Protein AF-A0A5C2FRA1-F1 (afdb_monomer)

Sequence (183 aa):
MPDIPSVLQIGEKDSKGRLTLSRGDLFTLGSKVETAQDAVNFYVAVCSWGAGAKARDIYRRIPTLKEPDVGEKLLGGIMLAKDSNVEAEDAYRSFRTSDQYRLKGLGPAFFTKLLYFAAGPTDSKKMRHLILDKKVAASISWPDKTWWTPSEYREYLELINNVVEHLPEAERSDCLEMQLFNP

pLDDT: mean 89.56, std 10.17, range [37.44, 98.62]

Mean predicted aligned error: 4.84 Å

Foldseek 3Di:
DQDQPVLCVDADADPVRHHDDDLVSLLVLLQPDDFLSSLVNSLLSLQCHLCPPPPVSNVLSVVQVVDPPSSVLSSQLSVLLQDPVHQLLVSLVQCVDPVHRDTPSCFQQRVLSSSQSNNDDDPDLAGRGEHDAQQLCVLVVHPNDRHDHSVVRVVVSVVLRVVQVVDPPRSHSRVVSVVSNPD

Structure (mmCIF, N/CA/C/O backbone):
data_AF-A0A5C2FRA1-F1
#
_entry.id   AF-A0A5C2FRA1-F1
#
loop_
_atom_site.group_PDB
_atom_site.id
_atom_site.type_symbol
_atom_site.label_atom_id
_atom_site.label_alt_id
_atom_site.label_comp_id
_atom_site.label_asym_id
_atom_site.label_entity_id
_atom_site.label_seq_id
_atom_site.pdbx_PDB_ins_code
_atom_site.Cartn_x
_atom_site.Cartn_y
_atom_site.Cartn_z
_atom_site.occupancy
_atom_site.B_iso_or_equiv
_atom_site.auth_seq_id
_atom_site.auth_comp_id
_atom_site.auth_asym_id
_atom_site.auth_atom_id
_atom_site.pdbx_PDB_model_num
ATOM 1 N N . MET A 1 1 ? -20.358 -0.674 17.867 1.00 37.44 1 MET A N 1
ATOM 2 C CA . MET A 1 1 ? -19.034 -1.177 17.440 1.00 37.44 1 MET A CA 1
ATOM 3 C C . MET A 1 1 ? -19.114 -1.375 15.939 1.00 37.44 1 MET A C 1
ATOM 5 O O . MET A 1 1 ? -20.182 -1.789 15.512 1.00 37.44 1 MET A O 1
ATOM 9 N N . PRO A 1 2 ? -18.090 -1.024 15.146 1.00 49.00 2 PRO A N 1
ATOM 10 C CA . PRO A 1 2 ? -18.114 -1.323 13.718 1.00 49.00 2 PRO A CA 1
ATOM 11 C C . PRO A 1 2 ? -18.204 -2.840 13.521 1.00 49.00 2 PRO A C 1
ATOM 13 O O . PRO A 1 2 ? -17.508 -3.589 14.212 1.00 49.00 2 PRO A O 1
ATOM 16 N N . ASP A 1 3 ? -19.082 -3.279 12.623 1.00 58.84 3 ASP A N 1
ATOM 17 C CA . ASP A 1 3 ? -19.216 -4.692 12.288 1.00 58.84 3 ASP A CA 1
ATOM 18 C C . ASP A 1 3 ? -17.923 -5.186 11.637 1.00 58.84 3 ASP A C 1
ATOM 20 O O . ASP A 1 3 ? -17.390 -4.577 10.705 1.00 58.84 3 ASP A O 1
ATOM 24 N N . ILE A 1 4 ? -17.394 -6.295 12.155 1.00 60.53 4 ILE A N 1
ATOM 25 C CA . ILE A 1 4 ? -16.220 -6.952 11.581 1.00 60.53 4 ILE A CA 1
ATOM 26 C C . ILE A 1 4 ? -16.625 -7.449 10.183 1.00 60.53 4 ILE A C 1
ATOM 28 O O . ILE A 1 4 ? -17.603 -8.190 10.098 1.00 60.53 4 ILE A O 1
ATOM 32 N N . PRO A 1 5 ? -15.914 -7.101 9.095 1.00 61.91 5 PRO A N 1
ATOM 33 C CA . PRO A 1 5 ? -16.221 -7.597 7.754 1.00 61.91 5 PRO A CA 1
ATOM 34 C C . PRO A 1 5 ? -16.382 -9.115 7.729 1.00 61.91 5 PRO A C 1
ATOM 36 O O . PRO A 1 5 ? -15.584 -9.820 8.339 1.00 61.91 5 PRO A O 1
ATOM 39 N N . SER A 1 6 ? -17.353 -9.632 6.977 1.00 64.31 6 SER A N 1
ATOM 40 C CA . SER A 1 6 ? -17.630 -11.076 6.895 1.00 64.31 6 SER A CA 1
ATOM 41 C C . SER A 1 6 ? -16.414 -11.913 6.474 1.00 64.31 6 SER A C 1
ATOM 43 O O . SER A 1 6 ? -16.206 -13.008 6.987 1.00 64.31 6 SER A O 1
ATOM 45 N N . VAL A 1 7 ? -15.548 -11.372 5.616 1.00 62.66 7 VAL A N 1
ATOM 46 C CA . VAL A 1 7 ? -14.270 -11.999 5.219 1.00 62.66 7 VAL A CA 1
ATOM 47 C C . VAL A 1 7 ? -13.249 -12.091 6.363 1.00 62.66 7 VAL A C 1
ATOM 49 O O . VAL A 1 7 ? -12.340 -12.906 6.321 1.00 62.66 7 VAL A O 1
ATOM 52 N N . LEU A 1 8 ? -13.408 -11.290 7.420 1.00 65.06 8 LEU A N 1
ATOM 53 C CA . LEU A 1 8 ? -12.644 -11.407 8.666 1.00 65.06 8 LEU A CA 1
ATOM 54 C C . LEU A 1 8 ? -13.352 -12.292 9.708 1.00 65.06 8 LEU A C 1
ATOM 56 O O . LEU A 1 8 ? -12.851 -12.436 10.821 1.00 65.06 8 LEU A O 1
ATOM 60 N N . GLN A 1 9 ? -14.512 -12.865 9.373 1.00 68.00 9 GLN A N 1
ATOM 61 C CA . GLN A 1 9 ? -15.290 -13.759 10.239 1.00 68.00 9 GLN A CA 1
ATOM 62 C C . GLN A 1 9 ? -15.286 -15.212 9.742 1.00 68.00 9 GLN A C 1
ATOM 64 O O . GLN A 1 9 ? -15.438 -16.137 10.541 1.00 68.00 9 GLN A O 1
ATOM 69 N N . ILE A 1 10 ? -15.114 -15.418 8.434 1.00 67.44 10 ILE A N 1
ATOM 70 C CA . ILE A 1 10 ? -15.214 -16.716 7.764 1.00 67.44 10 ILE A CA 1
ATOM 71 C C . ILE A 1 10 ? -13.923 -16.947 6.980 1.00 67.44 10 ILE A C 1
ATOM 73 O O . ILE A 1 10 ? -13.547 -16.118 6.160 1.00 67.44 10 ILE A O 1
ATOM 77 N N . GLY A 1 11 ? -13.249 -18.069 7.226 1.00 69.56 11 GLY A N 1
ATOM 78 C CA . GLY A 1 11 ? -11.995 -18.397 6.557 1.00 69.56 11 GLY A CA 1
ATOM 79 C C . GLY A 1 11 ? -11.335 -19.646 7.126 1.00 69.56 11 GLY A C 1
ATOM 80 O O . GLY A 1 11 ? -11.782 -20.207 8.134 1.00 69.56 11 GLY A O 1
ATOM 81 N N . GLU A 1 12 ? -10.267 -20.079 6.463 1.00 74.81 12 GLU A N 1
ATOM 82 C CA . GLU A 1 12 ? -9.410 -21.151 6.957 1.00 74.81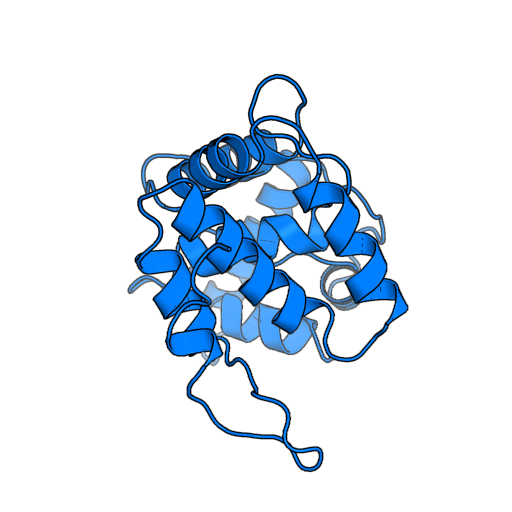 12 GLU A CA 1
ATOM 83 C C . GLU A 1 12 ? -8.792 -20.743 8.302 1.00 74.81 12 GLU A C 1
ATOM 85 O O . GLU A 1 12 ? -8.496 -19.572 8.555 1.00 74.81 12 GLU A O 1
ATOM 90 N N . LYS A 1 13 ? -8.641 -21.716 9.201 1.00 81.75 13 LYS A N 1
ATOM 91 C CA . LYS A 1 13 ? -8.021 -21.507 10.507 1.00 81.75 13 LYS A CA 1
ATOM 92 C C . LYS A 1 13 ? -6.674 -22.200 10.552 1.00 81.75 13 LYS A C 1
ATOM 94 O O . LYS A 1 13 ? -6.546 -23.338 10.114 1.00 81.75 13 LYS A O 1
ATOM 99 N N . ASP A 1 14 ? -5.687 -21.538 11.141 1.00 79.94 14 ASP A N 1
ATOM 100 C CA . ASP A 1 14 ? -4.402 -22.167 11.412 1.00 79.94 14 ASP A CA 1
ATOM 101 C C . ASP A 1 14 ? -4.494 -23.208 12.543 1.00 79.94 14 ASP A C 1
ATOM 103 O O . ASP A 1 14 ? -5.526 -23.377 13.198 1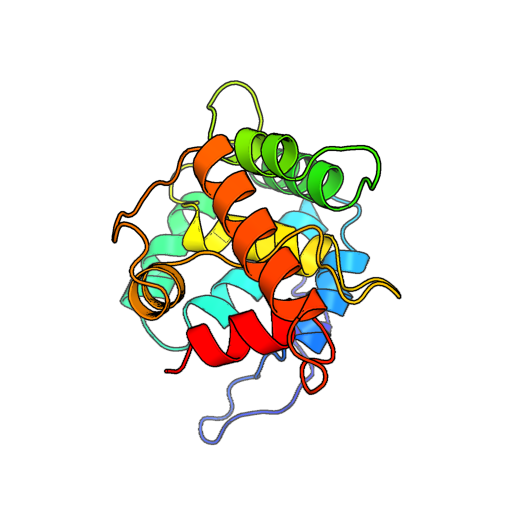.00 79.94 14 ASP A O 1
ATOM 107 N N . SER A 1 15 ? -3.377 -23.880 12.833 1.00 81.94 15 SER A N 1
ATOM 108 C CA . SER A 1 15 ? -3.287 -24.887 13.902 1.00 81.94 15 SER A CA 1
ATOM 109 C C . SER A 1 15 ? -3.597 -24.359 15.309 1.00 81.94 15 SER A C 1
ATOM 111 O O . SER A 1 15 ? -3.740 -25.145 16.243 1.00 81.94 15 SER A O 1
ATOM 113 N N . LYS A 1 16 ? -3.710 -23.036 15.482 1.00 80.94 16 LYS A N 1
ATOM 114 C CA . LYS A 1 16 ? -4.084 -22.365 16.732 1.00 80.94 16 LYS A CA 1
ATOM 115 C C . LYS A 1 16 ? -5.514 -21.811 16.690 1.00 80.94 16 LYS A C 1
ATOM 117 O O . LYS A 1 16 ? -5.895 -21.065 17.588 1.00 80.94 16 LYS A O 1
ATOM 122 N N . GLY A 1 17 ? -6.299 -22.156 15.667 1.00 80.94 17 GLY A N 1
ATOM 123 C CA . GLY A 1 17 ? -7.694 -21.747 15.510 1.00 80.94 17 GLY A CA 1
ATOM 124 C C . GLY A 1 17 ? -7.888 -20.304 15.035 1.00 80.94 17 GLY A C 1
ATOM 125 O O . GLY A 1 17 ? -9.011 -19.799 15.098 1.00 80.94 17 GLY A O 1
ATOM 126 N N . ARG A 1 18 ? -6.825 -19.626 14.585 1.00 81.31 18 ARG A N 1
ATOM 127 C CA . ARG A 1 18 ? -6.880 -18.229 14.127 1.00 81.31 18 ARG A CA 1
ATOM 128 C C . ARG A 1 18 ? -7.219 -18.185 12.649 1.00 81.31 18 ARG A C 1
ATOM 130 O O . ARG A 1 18 ? -6.641 -18.950 11.887 1.00 81.31 18 ARG A O 1
ATOM 137 N N . LEU A 1 19 ? -8.101 -17.271 12.253 1.00 82.31 19 LEU A N 1
ATOM 138 C CA . LEU A 1 19 ? -8.405 -17.047 10.841 1.00 82.31 19 LEU A CA 1
ATOM 139 C C . LEU A 1 19 ? -7.146 -16.602 10.087 1.00 82.31 19 LEU A C 1
ATOM 141 O O . LEU A 1 19 ? -6.374 -15.777 10.587 1.00 82.31 19 LEU A O 1
ATOM 145 N N . THR A 1 20 ? -6.946 -17.157 8.899 1.00 83.06 20 THR A N 1
ATOM 146 C CA . THR A 1 20 ? -5.883 -16.769 7.974 1.00 83.06 20 THR A CA 1
ATOM 147 C C . THR A 1 20 ? -6.430 -15.800 6.927 1.00 83.06 20 THR A C 1
ATOM 149 O O . THR A 1 20 ? -7.609 -15.828 6.586 1.00 83.06 20 THR A O 1
ATOM 152 N N . LEU A 1 21 ? -5.567 -14.906 6.440 1.00 87.50 21 LEU A N 1
ATOM 153 C CA . LEU A 1 21 ? -5.869 -14.026 5.312 1.00 87.50 21 LEU A CA 1
ATOM 154 C C . LEU A 1 21 ? -4.925 -14.364 4.168 1.00 87.50 21 LEU A C 1
ATOM 156 O O . LEU A 1 21 ? -3.704 -14.364 4.345 1.00 87.50 21 LEU A O 1
ATOM 160 N N . SER A 1 22 ? -5.485 -14.638 2.999 1.00 88.94 22 SER A N 1
ATOM 161 C CA . SER A 1 22 ? -4.735 -14.790 1.758 1.00 88.94 22 SER A CA 1
ATOM 162 C C . SER A 1 22 ? -4.582 -13.444 1.040 1.00 88.94 22 SER A C 1
ATOM 164 O O . SER A 1 22 ? -5.282 -12.470 1.327 1.00 88.94 22 SER A O 1
ATOM 166 N N . ARG A 1 23 ? -3.684 -13.376 0.046 1.00 91.75 23 ARG A N 1
ATOM 167 C CA . ARG A 1 23 ? -3.615 -12.214 -0.865 1.00 91.75 23 ARG A CA 1
ATOM 168 C C . ARG A 1 23 ? -4.930 -12.029 -1.632 1.00 91.75 23 ARG A C 1
ATOM 170 O O . ARG A 1 23 ? -5.343 -10.895 -1.844 1.00 91.75 23 ARG A O 1
ATOM 177 N N . GLY A 1 24 ? -5.599 -13.127 -1.999 1.00 91.81 24 GLY A N 1
ATOM 178 C CA . GLY A 1 24 ? -6.898 -13.103 -2.678 1.00 91.81 24 GLY A CA 1
ATOM 179 C C . GLY A 1 24 ? -7.998 -12.449 -1.837 1.00 91.81 24 GLY A C 1
ATOM 180 O O . GLY A 1 24 ? -8.770 -11.640 -2.356 1.00 91.81 24 GLY A O 1
ATOM 181 N N . ASP A 1 25 ? -8.016 -12.710 -0.527 1.00 91.94 25 ASP A N 1
ATOM 182 C CA . ASP A 1 25 ? -8.957 -12.065 0.401 1.00 91.94 25 ASP A CA 1
ATOM 183 C C . ASP A 1 25 ? -8.717 -10.554 0.471 1.00 91.94 25 ASP A C 1
ATOM 185 O O . ASP A 1 25 ? -9.662 -9.764 0.455 1.00 91.94 25 ASP A O 1
ATOM 189 N N . LEU A 1 26 ? -7.447 -10.137 0.492 1.00 95.38 26 LEU A N 1
ATOM 190 C CA . LEU A 1 26 ? -7.077 -8.723 0.529 1.00 95.38 26 LEU A CA 1
ATOM 191 C C . LEU A 1 26 ? -7.391 -7.997 -0.780 1.00 95.38 26 LEU A C 1
ATOM 193 O O . LEU A 1 26 ? -7.862 -6.865 -0.724 1.00 95.38 26 LEU A O 1
ATOM 197 N N . PHE A 1 27 ? -7.207 -8.631 -1.939 1.00 95.69 27 PHE A N 1
ATOM 198 C CA . PHE A 1 27 ? -7.671 -8.071 -3.212 1.00 95.69 27 PHE A CA 1
ATOM 199 C C . PHE A 1 27 ? -9.192 -7.928 -3.252 1.00 95.69 27 PHE A C 1
ATOM 201 O O . PHE A 1 27 ? -9.714 -6.886 -3.647 1.00 95.69 27 PHE A O 1
ATOM 208 N N . THR A 1 28 ? -9.914 -8.946 -2.777 1.00 93.88 28 THR A N 1
ATOM 209 C CA . THR A 1 28 ? -11.378 -8.901 -2.692 1.00 93.88 28 THR A CA 1
ATOM 210 C C . THR A 1 28 ? -11.832 -7.747 -1.801 1.00 93.88 28 THR A C 1
ATOM 212 O O . THR A 1 28 ? -12.718 -6.987 -2.186 1.00 93.88 28 THR A O 1
ATOM 215 N N . LEU A 1 29 ? -11.204 -7.571 -0.637 1.00 94.38 29 LEU A N 1
ATOM 216 C CA . LEU A 1 29 ? -11.470 -6.446 0.257 1.00 94.38 29 LEU A CA 1
ATOM 217 C C . LEU A 1 29 ? -11.136 -5.095 -0.377 1.00 94.38 29 LEU A C 1
ATOM 219 O O . LEU A 1 29 ? -11.975 -4.201 -0.351 1.00 94.38 29 LEU A O 1
ATOM 223 N N . GLY A 1 30 ? -9.943 -4.954 -0.959 1.00 96.50 30 GLY A N 1
ATOM 224 C CA . GLY A 1 30 ? -9.478 -3.712 -1.576 1.00 96.50 30 GLY A CA 1
ATOM 225 C C . GLY A 1 30 ? -10.394 -3.241 -2.706 1.00 96.50 30 GLY A C 1
ATOM 226 O O . GLY A 1 30 ? -10.754 -2.063 -2.766 1.00 96.50 30 GLY A O 1
ATOM 227 N N . SER A 1 31 ? -10.866 -4.175 -3.541 1.00 95.44 31 SER A N 1
ATOM 228 C CA . SER A 1 31 ? -11.798 -3.874 -4.636 1.00 95.44 31 SER A CA 1
ATOM 229 C C . SER A 1 31 ? -13.131 -3.286 -4.149 1.00 95.44 31 SER A C 1
ATOM 231 O O . SER A 1 31 ? -13.682 -2.400 -4.803 1.00 95.44 31 SER A O 1
ATOM 233 N N . LYS A 1 32 ? -13.596 -3.705 -2.964 1.00 95.56 32 LYS A N 1
ATOM 234 C CA . LYS A 1 32 ? -14.887 -3.331 -2.363 1.00 95.56 32 LYS A CA 1
ATOM 235 C C . LYS A 1 32 ? -14.837 -2.087 -1.476 1.00 95.56 32 LYS A C 1
ATOM 237 O O . LYS A 1 32 ? -15.852 -1.730 -0.892 1.00 95.56 32 LYS A O 1
ATOM 242 N N . VAL A 1 33 ? -13.680 -1.439 -1.328 1.00 97.19 33 VAL A N 1
ATOM 243 C CA . VAL A 1 33 ? -13.602 -0.198 -0.546 1.00 97.19 33 VAL A CA 1
ATOM 244 C C . VAL A 1 33 ? -14.357 0.911 -1.275 1.00 97.19 33 VAL A C 1
ATOM 246 O O . VAL A 1 33 ? -13.953 1.294 -2.376 1.00 97.19 33 VAL A O 1
ATOM 249 N N . GLU A 1 34 ? -15.410 1.432 -0.646 1.00 96.75 34 GLU A N 1
ATOM 250 C CA . GLU A 1 34 ? -16.222 2.553 -1.148 1.00 96.75 34 GLU A CA 1
ATOM 251 C C . GLU A 1 34 ? -16.458 3.620 -0.069 1.00 96.75 34 GLU A C 1
ATOM 253 O O . GLU A 1 34 ? -16.595 4.802 -0.379 1.00 96.75 34 GLU A O 1
ATOM 258 N N . THR A 1 35 ? -16.450 3.228 1.207 1.00 97.44 35 THR A N 1
ATOM 259 C CA . THR A 1 35 ? -16.700 4.121 2.343 1.00 97.44 35 THR A CA 1
ATOM 260 C C . THR A 1 35 ? -15.502 4.234 3.288 1.00 97.44 35 THR A C 1
ATOM 262 O O . THR A 1 35 ? -14.583 3.411 3.290 1.00 97.44 35 THR A O 1
ATOM 265 N N . ALA A 1 36 ? -15.531 5.246 4.162 1.00 97.19 36 ALA A N 1
ATOM 266 C CA . ALA A 1 36 ? -14.530 5.431 5.213 1.00 97.19 36 ALA A CA 1
ATOM 267 C C . ALA A 1 36 ? -14.446 4.212 6.151 1.00 97.19 36 ALA A C 1
ATOM 269 O O . ALA A 1 36 ? -13.360 3.824 6.585 1.00 97.19 36 ALA A O 1
ATOM 270 N N . GLN A 1 37 ? -15.581 3.561 6.423 1.00 94.81 37 GLN A N 1
ATOM 271 C CA . GLN A 1 37 ? -15.621 2.356 7.247 1.00 94.81 37 GLN A CA 1
ATOM 272 C C . GLN A 1 37 ? -14.990 1.155 6.529 1.00 94.81 37 GLN A C 1
ATOM 274 O O . GLN A 1 37 ? -14.239 0.403 7.156 1.00 94.81 37 GLN A O 1
ATOM 279 N N . ASP A 1 38 ? -15.218 1.000 5.221 1.00 96.00 38 ASP A N 1
ATOM 280 C CA . ASP A 1 38 ? -14.562 -0.046 4.423 1.00 96.00 38 ASP A CA 1
ATOM 281 C C . ASP A 1 38 ? -13.050 0.153 4.395 1.00 96.00 38 ASP A C 1
ATOM 283 O O . ASP A 1 38 ? -12.293 -0.806 4.534 1.00 96.00 38 ASP A O 1
ATOM 287 N N . ALA A 1 39 ? -12.601 1.404 4.282 1.00 97.69 39 ALA A N 1
ATOM 288 C CA . ALA A 1 39 ? -11.189 1.755 4.284 1.00 97.69 39 ALA A CA 1
ATOM 289 C C . ALA A 1 39 ? -10.504 1.387 5.614 1.00 97.69 39 ALA A C 1
ATOM 291 O O . ALA A 1 39 ? -9.415 0.805 5.609 1.00 97.69 39 ALA A O 1
ATOM 292 N N . VAL A 1 40 ? -11.154 1.647 6.757 1.00 96.62 40 VAL A N 1
ATOM 293 C CA . VAL A 1 40 ? -10.671 1.212 8.083 1.00 96.62 40 VAL A CA 1
ATOM 294 C C . VAL A 1 40 ? -10.616 -0.312 8.174 1.00 96.62 40 VAL A C 1
ATOM 296 O O . VAL A 1 40 ? -9.613 -0.879 8.613 1.00 96.62 40 VAL A O 1
ATOM 299 N N . ASN A 1 41 ? -11.673 -0.984 7.731 1.00 94.44 41 ASN A N 1
ATOM 300 C CA . ASN A 1 41 ? -11.776 -2.438 7.744 1.00 94.44 41 ASN A CA 1
ATOM 301 C C . ASN A 1 41 ? -10.682 -3.101 6.889 1.00 94.44 41 ASN A C 1
ATOM 303 O O . ASN A 1 41 ? -10.001 -4.028 7.336 1.00 94.44 41 ASN A O 1
ATOM 307 N N . PHE A 1 42 ? -10.455 -2.575 5.688 1.00 96.25 42 PHE A N 1
ATOM 308 C CA . PHE A 1 42 ? -9.391 -3.004 4.791 1.00 96.25 42 PHE A CA 1
ATOM 309 C C . PHE A 1 42 ? -8.001 -2.741 5.382 1.00 96.25 42 PHE A C 1
ATOM 311 O O . PHE A 1 42 ? -7.145 -3.627 5.353 1.00 96.25 42 PHE A O 1
ATOM 318 N N . TYR A 1 43 ? -7.782 -1.582 6.011 1.00 96.56 43 TYR A N 1
ATOM 319 C CA . TYR A 1 43 ? -6.538 -1.295 6.728 1.00 96.56 43 TYR A CA 1
ATOM 320 C C . TYR A 1 43 ? -6.247 -2.322 7.829 1.00 96.56 43 TYR A C 1
ATOM 322 O O . TYR A 1 43 ? -5.117 -2.810 7.936 1.00 96.56 43 TYR A O 1
ATOM 330 N N . VAL A 1 44 ? -7.253 -2.681 8.632 1.00 94.00 44 VAL A N 1
ATOM 331 C CA . VAL A 1 44 ? -7.117 -3.693 9.691 1.00 94.00 44 VAL A CA 1
ATOM 332 C C . VAL A 1 44 ? -6.774 -5.062 9.103 1.00 94.00 44 VAL A C 1
ATOM 334 O O . VAL A 1 44 ? -5.895 -5.743 9.640 1.00 94.00 44 VAL A O 1
ATOM 337 N N . ALA A 1 45 ? -7.400 -5.448 7.988 1.00 93.25 45 ALA A N 1
ATOM 338 C CA . ALA A 1 45 ? -7.108 -6.701 7.295 1.00 93.25 45 ALA A CA 1
ATOM 339 C C . ALA A 1 45 ? -5.661 -6.740 6.773 1.00 93.25 45 ALA A C 1
ATOM 341 O O . ALA A 1 45 ? -4.904 -7.659 7.092 1.00 93.25 45 ALA A O 1
ATOM 342 N N . VAL A 1 46 ? -5.235 -5.694 6.056 1.00 95.31 46 VAL A N 1
ATOM 343 C CA . VAL A 1 46 ? -3.866 -5.570 5.529 1.00 95.31 46 VAL A CA 1
ATOM 344 C C . VAL A 1 46 ? -2.834 -5.549 6.659 1.00 95.31 46 VAL A C 1
ATOM 346 O O . VAL A 1 46 ? -1.777 -6.172 6.546 1.00 95.31 46 VAL A O 1
ATOM 349 N N . CYS A 1 47 ? -3.132 -4.880 7.775 1.00 92.94 47 CYS A N 1
ATOM 350 C CA . CYS A 1 47 ? -2.255 -4.868 8.943 1.00 92.94 47 CYS A CA 1
ATOM 351 C C . CYS A 1 47 ? -2.147 -6.235 9.617 1.00 92.94 47 CYS A C 1
ATOM 353 O O . CYS A 1 47 ? -1.042 -6.641 9.975 1.00 92.94 47 CYS A O 1
ATOM 355 N N . SER A 1 48 ? -3.267 -6.943 9.764 1.00 89.81 48 SER A N 1
ATOM 356 C CA . SER A 1 48 ? -3.308 -8.296 10.328 1.00 89.81 48 SER A CA 1
ATOM 357 C C . SER A 1 48 ? -2.482 -9.271 9.491 1.00 89.81 48 SER A C 1
ATOM 359 O O . SER A 1 48 ? -1.679 -10.025 10.037 1.00 89.81 48 SER A O 1
ATOM 361 N N . TRP A 1 49 ? -2.604 -9.190 8.164 1.00 91.31 49 TRP A N 1
ATOM 362 C CA . TRP A 1 49 ? -1.798 -9.984 7.239 1.00 91.31 49 TRP A CA 1
ATOM 363 C C . TRP A 1 49 ? -0.310 -9.614 7.294 1.00 91.31 49 TRP A C 1
ATOM 365 O O . TRP A 1 49 ? 0.542 -10.472 7.510 1.00 91.31 49 TRP A O 1
ATOM 375 N N . GLY A 1 50 ? 0.016 -8.325 7.159 1.00 89.12 50 GLY A N 1
ATOM 376 C CA . GLY A 1 50 ? 1.400 -7.859 7.052 1.00 89.12 50 GLY A CA 1
ATOM 377 C C . GLY A 1 50 ? 2.211 -7.957 8.350 1.00 89.12 50 GLY A C 1
ATOM 378 O O . GLY A 1 50 ? 3.425 -8.143 8.297 1.00 89.12 50 GLY A O 1
ATOM 379 N N . ALA A 1 51 ? 1.573 -7.833 9.518 1.00 87.50 51 ALA A N 1
ATOM 380 C CA . ALA A 1 51 ? 2.232 -8.007 10.817 1.00 87.50 51 ALA A CA 1
ATOM 381 C C . ALA A 1 51 ? 2.337 -9.486 11.236 1.00 87.50 51 ALA A C 1
ATOM 383 O O . ALA A 1 51 ? 3.207 -9.855 12.036 1.00 87.50 51 ALA A O 1
ATOM 384 N N . GLY A 1 52 ? 1.440 -10.334 10.725 1.00 83.88 52 GLY A N 1
ATOM 385 C CA . GLY A 1 52 ? 1.267 -11.704 11.189 1.00 83.88 52 GLY A CA 1
ATOM 386 C C . GLY A 1 52 ? 1.002 -11.766 12.698 1.00 83.88 52 GLY A C 1
ATOM 387 O O . GLY A 1 52 ? 0.370 -10.895 13.289 1.00 83.88 52 GLY A O 1
ATOM 388 N N . ALA A 1 53 ? 1.534 -12.793 13.362 1.00 80.06 53 ALA A N 1
ATOM 389 C CA . ALA A 1 53 ? 1.316 -13.024 14.794 1.00 80.06 53 ALA A CA 1
ATOM 390 C C . ALA A 1 53 ? 2.242 -12.219 15.732 1.00 80.06 53 ALA A C 1
ATOM 392 O O . ALA A 1 53 ? 2.280 -12.478 16.938 1.00 80.06 53 ALA A O 1
ATOM 393 N N . LYS A 1 54 ? 3.050 -11.288 15.210 1.00 83.38 54 LYS A N 1
ATOM 394 C CA . LYS A 1 54 ? 4.062 -10.579 16.004 1.00 83.38 54 LYS A CA 1
ATOM 395 C C . LYS A 1 54 ? 3.422 -9.441 16.798 1.00 83.38 54 LYS A C 1
ATOM 397 O O . LYS A 1 54 ? 3.121 -8.383 16.253 1.00 83.38 54 LYS A O 1
ATOM 402 N N . ALA A 1 55 ? 3.304 -9.621 18.115 1.00 80.75 55 ALA A N 1
ATOM 403 C CA . ALA A 1 55 ? 2.671 -8.655 19.022 1.00 80.75 55 ALA A CA 1
ATOM 404 C C . ALA A 1 55 ? 3.214 -7.219 18.885 1.00 80.75 55 ALA A C 1
ATOM 406 O O . ALA A 1 55 ? 2.446 -6.259 18.889 1.00 80.75 55 ALA A O 1
ATOM 407 N N . ARG A 1 56 ? 4.535 -7.061 18.711 1.00 84.06 56 ARG A N 1
ATOM 408 C CA . ARG A 1 56 ? 5.170 -5.747 18.513 1.00 84.06 56 ARG A CA 1
ATOM 409 C C . ARG A 1 56 ? 4.679 -5.050 17.245 1.00 84.06 56 ARG A C 1
ATOM 411 O O . ARG A 1 56 ? 4.448 -3.842 17.271 1.00 84.06 56 ARG A O 1
ATOM 418 N N . ASP A 1 57 ? 4.551 -5.789 16.150 1.00 84.69 57 ASP A N 1
ATOM 419 C CA . ASP A 1 57 ? 4.157 -5.220 14.864 1.00 84.69 57 ASP A CA 1
ATOM 420 C C . ASP A 1 57 ? 2.674 -4.847 14.889 1.00 84.69 57 ASP A C 1
ATOM 422 O O . ASP A 1 57 ? 2.338 -3.725 14.516 1.00 84.69 57 ASP A O 1
ATOM 426 N N . ILE A 1 58 ? 1.824 -5.699 15.479 1.00 85.62 58 ILE A N 1
ATOM 427 C CA . ILE A 1 58 ? 0.406 -5.406 15.747 1.00 85.62 58 ILE A CA 1
ATOM 428 C C . ILE A 1 58 ? 0.264 -4.123 16.577 1.00 85.62 58 ILE A C 1
ATOM 430 O O . ILE A 1 58 ? -0.422 -3.186 16.167 1.00 85.62 58 ILE A O 1
ATOM 434 N N . TYR A 1 59 ? 0.966 -4.032 17.713 1.00 86.38 59 TYR A N 1
ATOM 435 C CA . TYR A 1 59 ? 0.910 -2.863 18.596 1.00 86.38 59 TYR A CA 1
ATOM 436 C C . TYR A 1 59 ? 1.259 -1.562 17.862 1.00 86.38 59 TYR A C 1
ATOM 438 O O . TYR A 1 59 ? 0.631 -0.530 18.082 1.00 86.38 59 TYR A O 1
ATOM 446 N N . ARG A 1 60 ? 2.218 -1.605 16.930 1.00 88.00 60 ARG A N 1
ATOM 447 C CA . ARG A 1 60 ? 2.628 -0.439 16.135 1.00 88.00 60 ARG A CA 1
ATOM 448 C C . ARG A 1 60 ? 1.594 0.008 15.101 1.00 88.00 60 ARG A C 1
ATOM 450 O O . ARG A 1 60 ? 1.789 1.085 14.540 1.00 88.00 60 ARG A O 1
ATOM 457 N N . ARG A 1 61 ? 0.568 -0.792 14.788 1.00 90.50 61 ARG A N 1
ATOM 458 C CA . ARG A 1 61 ? -0.495 -0.449 13.817 1.00 90.50 61 ARG A CA 1
ATOM 459 C C . ARG A 1 61 ? -1.724 0.183 14.472 1.00 90.50 61 ARG A C 1
ATOM 461 O O . ARG A 1 61 ? -2.456 0.911 13.809 1.00 90.50 61 ARG A O 1
ATOM 468 N N . ILE A 1 62 ? -1.925 -0.047 15.769 1.00 89.50 62 ILE A N 1
ATOM 469 C CA . ILE A 1 62 ? -3.077 0.472 16.521 1.00 89.50 62 ILE A CA 1
ATOM 470 C C . ILE A 1 62 ? -3.094 2.012 16.607 1.00 89.50 62 ILE A C 1
ATOM 472 O O . ILE A 1 62 ? -4.167 2.580 16.431 1.00 89.50 62 ILE A O 1
ATOM 476 N N . PRO A 1 63 ? -1.971 2.729 16.844 1.00 92.06 63 PRO A N 1
ATOM 477 C CA . PRO A 1 63 ? -1.999 4.188 16.970 1.00 92.06 63 PRO A CA 1
ATOM 478 C C . PRO A 1 63 ? -2.555 4.921 15.746 1.00 92.06 63 PRO A C 1
ATOM 480 O O . PRO A 1 63 ? -3.189 5.953 15.917 1.00 92.06 63 PRO A O 1
ATOM 483 N N . THR A 1 64 ? -2.371 4.377 14.540 1.00 93.38 64 THR A N 1
ATOM 484 C CA . THR A 1 64 ? -2.928 4.937 13.298 1.00 93.38 64 THR A CA 1
ATOM 485 C C . THR A 1 64 ? -4.453 5.028 13.344 1.00 93.38 64 THR A C 1
ATOM 487 O O . THR A 1 64 ? -5.006 6.015 12.880 1.00 93.38 64 THR A O 1
ATOM 490 N N . LEU A 1 65 ? -5.132 4.062 13.975 1.00 94.56 65 LEU A N 1
ATOM 491 C CA . LEU A 1 65 ? -6.596 4.053 14.123 1.00 94.56 65 LEU A CA 1
ATOM 492 C C . LEU A 1 65 ? -7.128 5.153 15.052 1.00 94.56 65 LEU A C 1
ATOM 494 O O . LEU A 1 65 ? -8.335 5.345 15.134 1.00 94.56 65 LEU A O 1
ATOM 498 N N . LYS A 1 66 ? -6.246 5.835 15.789 1.00 94.25 66 LYS A N 1
ATOM 499 C CA . LYS A 1 66 ? -6.607 6.921 16.710 1.00 94.25 66 LYS A CA 1
ATOM 500 C C . LYS A 1 66 ? -6.397 8.307 16.099 1.00 94.25 66 LYS A C 1
ATOM 502 O O . LYS A 1 66 ? -6.657 9.297 16.776 1.00 94.25 66 LYS A O 1
ATOM 507 N N . GLU A 1 67 ? -5.869 8.384 14.879 1.00 95.25 67 GLU A N 1
ATOM 508 C CA . GLU A 1 67 ? -5.703 9.654 14.175 1.00 95.25 67 GLU A CA 1
ATOM 509 C C . GLU A 1 67 ? -7.072 10.257 13.810 1.00 95.25 67 GLU A C 1
ATOM 511 O O . GLU A 1 67 ? -7.992 9.509 13.464 1.00 95.25 67 GLU A O 1
ATOM 516 N N . PRO A 1 68 ? -7.221 11.593 13.849 1.00 95.06 68 PRO A N 1
ATOM 517 C CA . PRO A 1 68 ? -8.410 12.263 13.335 1.00 95.06 68 PRO A CA 1
ATOM 518 C C . PRO A 1 68 ? -8.630 11.952 11.852 1.00 95.06 68 PRO A C 1
ATOM 520 O O . PRO A 1 68 ? -7.668 11.936 11.068 1.00 95.06 68 PRO A O 1
ATOM 523 N N . ASP A 1 69 ? -9.895 11.740 11.489 1.00 95.81 69 ASP A N 1
ATOM 524 C CA . ASP A 1 69 ? -10.350 11.487 10.116 1.00 95.81 69 ASP A CA 1
ATOM 525 C C . ASP A 1 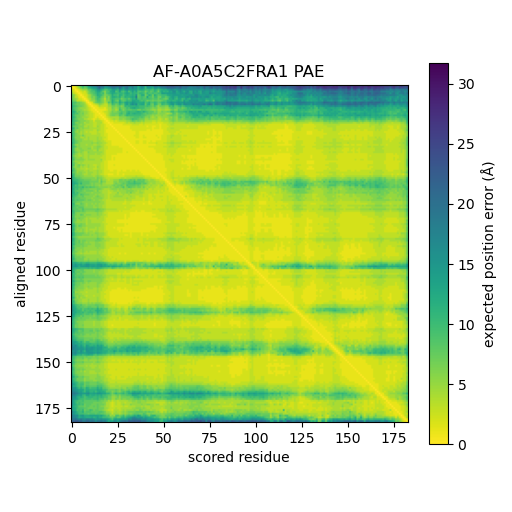69 ? -9.659 10.273 9.470 1.00 95.81 69 ASP A C 1
ATOM 527 O O . ASP A 1 69 ? -9.345 10.259 8.278 1.00 95.81 69 ASP A O 1
ATOM 531 N N . VAL A 1 70 ? -9.320 9.256 10.278 1.00 96.81 70 VAL A N 1
ATOM 532 C CA . VAL A 1 70 ? -8.576 8.080 9.804 1.00 96.81 70 VAL A CA 1
ATOM 533 C C . VAL A 1 70 ? -9.294 7.367 8.662 1.00 96.81 70 VAL A C 1
ATOM 535 O O . VAL A 1 70 ? -8.635 6.943 7.714 1.00 96.81 70 VAL A O 1
ATOM 538 N N . GLY A 1 71 ? -10.622 7.252 8.719 1.00 97.44 71 GLY A N 1
ATOM 539 C CA . GLY A 1 71 ? -11.393 6.579 7.679 1.00 97.44 71 GLY A CA 1
ATOM 540 C C . GLY A 1 71 ? -11.380 7.354 6.367 1.00 97.44 71 GLY A C 1
ATOM 541 O O . GLY A 1 71 ? -11.134 6.773 5.316 1.00 97.44 71 GLY A O 1
ATOM 542 N N . GLU A 1 72 ? -11.552 8.669 6.434 1.00 98.19 72 GLU A N 1
ATOM 543 C CA . GLU A 1 72 ? -11.560 9.589 5.300 1.00 98.19 72 GLU A CA 1
ATOM 544 C C . GLU A 1 72 ? -10.179 9.668 4.644 1.00 98.19 72 GLU A C 1
ATOM 546 O O . GLU A 1 72 ? -10.067 9.607 3.420 1.00 98.19 72 GLU A O 1
ATOM 551 N N . LYS A 1 73 ? -9.109 9.733 5.446 1.00 98.25 73 LYS A N 1
ATOM 552 C CA . LYS A 1 73 ? -7.727 9.726 4.944 1.00 98.25 73 LYS A CA 1
ATOM 553 C C . LYS A 1 73 ? -7.362 8.391 4.306 1.00 98.25 73 LYS A C 1
ATOM 555 O O . LYS A 1 73 ? -6.787 8.373 3.220 1.00 98.25 73 LYS A O 1
ATOM 560 N N . LEU A 1 74 ? -7.705 7.269 4.945 1.00 98.50 74 LEU A N 1
ATOM 561 C CA . LEU A 1 74 ? -7.502 5.951 4.341 1.00 98.50 74 LEU A CA 1
ATOM 562 C C . LEU A 1 74 ? -8.263 5.853 3.018 1.00 98.50 74 LEU A C 1
ATOM 564 O O . LEU A 1 74 ? -7.665 5.479 2.012 1.00 98.50 74 LEU A O 1
ATOM 568 N N . LEU A 1 75 ? -9.544 6.231 3.010 1.00 98.62 75 LEU A N 1
ATOM 569 C CA . LEU A 1 75 ? -10.387 6.196 1.821 1.00 98.62 75 LEU A CA 1
ATOM 570 C C . LEU A 1 75 ? -9.784 7.029 0.688 1.00 98.62 75 LEU A C 1
ATOM 572 O O . LEU A 1 75 ? -9.628 6.510 -0.411 1.00 98.62 75 LEU A O 1
ATOM 576 N N . GLY A 1 76 ? -9.388 8.275 0.959 1.00 98.19 76 GLY A N 1
ATOM 577 C CA . GLY A 1 76 ? -8.806 9.170 -0.039 1.00 98.19 76 GLY A CA 1
ATOM 578 C C . GLY A 1 76 ? -7.573 8.579 -0.724 1.00 98.19 76 GLY A C 1
ATOM 579 O O . GLY A 1 76 ? -7.529 8.483 -1.950 1.00 98.19 76 GLY A O 1
ATOM 580 N N . GLY A 1 77 ? -6.597 8.098 0.053 1.00 97.81 77 GLY A N 1
ATOM 581 C CA . GLY A 1 77 ? -5.390 7.498 -0.522 1.00 97.81 77 GLY A CA 1
ATOM 582 C C . GLY A 1 77 ? -5.650 6.159 -1.226 1.00 97.81 77 GLY A C 1
ATOM 583 O O . GLY A 1 77 ? -5.015 5.859 -2.236 1.00 97.81 77 GLY A O 1
ATOM 584 N N . ILE A 1 78 ? -6.616 5.366 -0.746 1.00 98.56 78 ILE A N 1
ATOM 585 C CA . ILE A 1 78 ? -7.046 4.125 -1.410 1.00 98.56 78 ILE A CA 1
ATOM 586 C C . ILE A 1 78 ? -7.730 4.426 -2.748 1.00 98.56 78 ILE A C 1
ATOM 588 O O . ILE A 1 78 ? -7.456 3.739 -3.728 1.00 98.56 78 ILE A O 1
ATOM 592 N N . MET A 1 79 ? -8.581 5.452 -2.825 1.00 98.44 79 MET A N 1
ATOM 593 C CA . MET A 1 79 ? -9.246 5.826 -4.077 1.00 98.44 79 MET A CA 1
ATOM 594 C C . MET A 1 79 ? -8.243 6.291 -5.137 1.00 98.44 79 MET A C 1
ATOM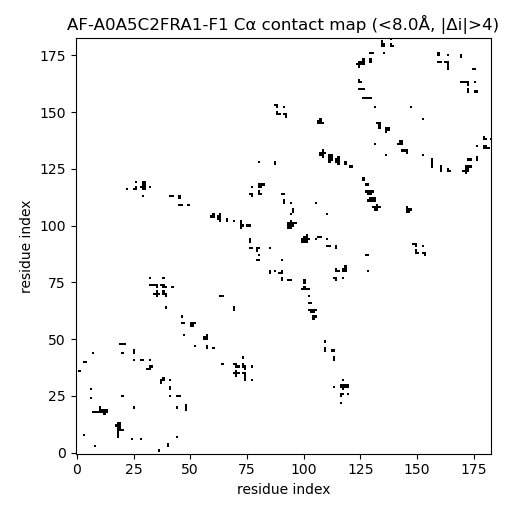 596 O O . MET A 1 79 ? -8.353 5.873 -6.286 1.00 98.44 79 MET A O 1
ATOM 600 N N . LEU A 1 80 ? -7.205 7.043 -4.751 1.00 98.12 80 LEU A N 1
ATOM 601 C CA . LEU A 1 80 ? -6.100 7.382 -5.660 1.00 98.12 80 LEU A CA 1
ATOM 602 C C . LEU A 1 80 ? -5.374 6.130 -6.178 1.00 98.12 80 LEU A C 1
ATOM 604 O O . LEU A 1 80 ? -5.010 6.057 -7.350 1.00 98.12 80 LEU A O 1
ATOM 608 N N . ALA A 1 81 ? -5.197 5.115 -5.329 1.00 97.44 81 ALA A N 1
ATOM 609 C CA . ALA A 1 81 ? -4.621 3.837 -5.741 1.00 97.44 81 ALA A CA 1
ATOM 610 C C . ALA A 1 81 ? -5.527 3.050 -6.699 1.00 97.44 81 ALA A C 1
ATOM 612 O O . ALA A 1 81 ? -5.022 2.292 -7.519 1.00 97.44 81 ALA A O 1
ATOM 613 N N . LYS A 1 82 ? -6.852 3.210 -6.626 1.00 97.19 82 LYS A N 1
ATOM 614 C CA . LYS A 1 82 ? -7.809 2.539 -7.525 1.00 97.19 82 LYS A CA 1
ATOM 615 C C . LYS A 1 82 ? -7.954 3.245 -8.872 1.00 97.19 82 LYS A C 1
ATOM 617 O O . LYS A 1 82 ? -8.199 2.581 -9.873 1.00 97.19 82 LYS A O 1
ATOM 622 N N . ASP A 1 83 ? -7.789 4.563 -8.911 1.00 96.88 83 ASP A N 1
ATOM 623 C CA . ASP A 1 83 ? -7.955 5.352 -10.134 1.00 96.88 83 ASP A CA 1
ATOM 624 C C . ASP A 1 83 ? -6.794 5.134 -11.111 1.00 96.88 83 ASP A C 1
ATOM 626 O O . ASP A 1 83 ? -5.676 5.586 -10.872 1.00 96.88 83 ASP A O 1
ATOM 630 N N . SER A 1 84 ? -7.058 4.471 -12.239 1.00 93.56 84 SER A N 1
ATOM 631 C CA . SER A 1 84 ? -6.059 4.185 -13.275 1.00 93.56 84 SER A CA 1
ATOM 632 C C . SER A 1 84 ? -5.459 5.428 -13.938 1.00 93.56 84 SER A C 1
ATOM 634 O O . SER A 1 84 ? -4.438 5.300 -14.604 1.00 93.56 84 SER A O 1
ATOM 636 N N . ASN A 1 85 ? -6.070 6.606 -13.777 1.00 96.50 85 ASN A N 1
ATOM 637 C CA . ASN A 1 85 ? -5.553 7.870 -14.307 1.00 96.50 85 ASN A CA 1
ATOM 638 C C . ASN A 1 85 ? -4.561 8.557 -13.358 1.00 96.50 85 ASN A C 1
ATOM 640 O O . ASN A 1 85 ? -3.956 9.561 -13.727 1.00 96.50 85 ASN A O 1
ATOM 644 N N . VAL A 1 86 ? -4.414 8.057 -12.128 1.00 97.00 86 VAL A N 1
ATOM 645 C CA . VAL A 1 86 ? -3.472 8.598 -11.147 1.00 97.00 86 VAL A CA 1
ATOM 646 C C . VAL A 1 86 ? -2.148 7.852 -11.255 1.00 97.00 86 VAL A C 1
ATOM 648 O O . VAL A 1 86 ? -2.093 6.623 -11.169 1.00 97.00 86 VAL A O 1
ATOM 651 N N . GLU A 1 87 ? -1.046 8.583 -11.367 1.00 96.81 87 GLU A N 1
ATOM 652 C CA . GLU A 1 87 ? 0.277 7.968 -11.374 1.00 96.81 87 GLU A CA 1
ATOM 653 C C . GLU A 1 87 ? 0.581 7.283 -10.037 1.00 96.81 87 GLU A C 1
ATOM 655 O O . GLU A 1 87 ? 0.228 7.765 -8.954 1.00 96.81 87 GLU A O 1
ATOM 660 N N . ALA A 1 88 ? 1.276 6.145 -10.090 1.00 96.81 88 ALA A N 1
ATOM 661 C CA . ALA A 1 88 ? 1.583 5.378 -8.884 1.00 96.81 88 ALA A CA 1
ATOM 662 C C . ALA A 1 88 ? 2.427 6.181 -7.874 1.00 96.81 88 ALA A C 1
ATOM 664 O O . ALA A 1 88 ? 2.277 6.020 -6.657 1.00 96.81 88 ALA A O 1
ATOM 665 N N . GLU A 1 89 ? 3.282 7.073 -8.389 1.00 97.31 89 GLU A N 1
ATOM 666 C CA . GLU A 1 89 ? 4.072 8.025 -7.607 1.00 97.31 89 GLU A CA 1
ATOM 667 C C . GLU A 1 89 ? 3.174 8.973 -6.791 1.00 97.31 89 GLU A C 1
ATOM 669 O O . GLU A 1 89 ? 3.462 9.239 -5.620 1.00 97.31 89 GLU A O 1
ATOM 674 N N . ASP A 1 90 ? 2.065 9.444 -7.360 1.00 97.69 90 ASP A N 1
ATOM 675 C CA . ASP A 1 90 ? 1.170 10.402 -6.706 1.00 97.69 90 ASP A CA 1
ATOM 676 C C . ASP A 1 90 ? 0.266 9.740 -5.669 1.00 97.69 90 ASP A C 1
ATOM 678 O O . ASP A 1 90 ? 0.120 10.257 -4.557 1.00 97.69 90 ASP A O 1
ATOM 682 N N . ALA A 1 91 ? -0.235 8.535 -5.949 1.00 97.75 91 ALA A N 1
ATOM 683 C CA . ALA A 1 91 ? -0.926 7.741 -4.936 1.00 97.75 91 ALA A CA 1
ATOM 684 C C . ALA A 1 91 ? 0.003 7.429 -3.741 1.00 97.75 91 ALA A C 1
ATOM 686 O O . ALA A 1 91 ? -0.409 7.556 -2.585 1.00 97.75 91 ALA A O 1
ATOM 687 N N . TYR A 1 92 ? 1.285 7.126 -3.982 1.00 98.06 92 TYR A N 1
ATOM 688 C CA . TYR A 1 92 ? 2.290 6.979 -2.919 1.00 98.06 92 TYR A CA 1
ATOM 689 C C . TYR A 1 92 ? 2.528 8.287 -2.149 1.00 98.06 92 TYR A C 1
ATOM 691 O O . TYR A 1 92 ? 2.589 8.291 -0.914 1.00 98.06 92 TYR A O 1
ATOM 699 N N . ARG A 1 93 ? 2.656 9.413 -2.863 1.00 97.69 93 ARG A N 1
ATOM 700 C CA . ARG A 1 93 ? 2.859 10.747 -2.278 1.00 97.69 93 ARG A CA 1
ATOM 701 C C . ARG A 1 93 ? 1.730 11.119 -1.316 1.00 97.69 93 ARG A C 1
ATOM 703 O O . ARG A 1 93 ? 2.019 11.689 -0.262 1.00 97.69 93 ARG A O 1
ATOM 710 N N . SER A 1 94 ? 0.495 10.730 -1.630 1.00 97.56 94 SER A N 1
ATOM 711 C CA . SER A 1 94 ? -0.699 11.067 -0.845 1.00 97.56 94 SER A CA 1
ATOM 712 C C . SER A 1 94 ? -0.671 10.558 0.603 1.00 97.56 94 SER A C 1
ATOM 714 O O . SER A 1 94 ? -1.064 11.278 1.521 1.00 97.56 94 SER A O 1
ATOM 716 N N . PHE A 1 95 ? -0.119 9.363 0.846 1.00 97.19 95 PHE A N 1
ATOM 717 C CA . PHE A 1 95 ? 0.065 8.822 2.201 1.00 97.19 95 PHE A CA 1
ATOM 718 C C . PHE A 1 95 ? 1.343 9.316 2.888 1.00 97.19 95 PHE A C 1
ATOM 720 O O . PHE A 1 95 ? 1.489 9.187 4.109 1.00 97.19 95 PHE A O 1
ATOM 727 N N . ARG A 1 96 ? 2.294 9.873 2.131 1.00 94.50 96 ARG A N 1
ATOM 728 C CA . ARG A 1 96 ? 3.586 10.322 2.660 1.00 94.50 96 ARG A CA 1
ATOM 729 C C . ARG A 1 96 ? 3.551 11.763 3.162 1.00 94.50 96 ARG A C 1
ATOM 731 O O . ARG A 1 96 ? 4.216 12.061 4.159 1.00 94.50 96 ARG A O 1
ATOM 738 N N . THR A 1 97 ? 2.830 12.650 2.483 1.00 90.50 97 THR A N 1
ATOM 739 C CA . THR A 1 97 ? 2.886 14.100 2.726 1.00 90.50 97 THR A CA 1
ATOM 740 C C . THR A 1 97 ? 1.699 14.576 3.569 1.00 90.50 97 THR A C 1
ATOM 742 O O . THR A 1 97 ? 0.580 14.089 3.439 1.00 90.50 97 THR A O 1
ATOM 745 N N . SER A 1 98 ? 1.954 15.488 4.514 1.00 83.38 98 SER A N 1
ATOM 746 C CA . SER A 1 98 ? 0.971 15.938 5.517 1.00 83.38 98 SER A CA 1
ATOM 747 C C . SER A 1 98 ? -0.177 16.788 4.980 1.00 83.38 98 SER A C 1
ATOM 749 O O . SER A 1 98 ? -1.125 17.021 5.715 1.00 83.38 98 SER A O 1
ATOM 751 N N . ASP A 1 99 ? -0.073 17.274 3.750 1.00 85.19 99 ASP A N 1
ATOM 752 C CA . ASP A 1 99 ? -1.070 18.099 3.065 1.00 85.19 99 ASP A CA 1
ATOM 753 C C . ASP A 1 99 ? -2.239 17.290 2.479 1.00 85.19 99 ASP A C 1
ATOM 755 O O . ASP A 1 99 ? -3.239 17.881 2.084 1.00 85.19 99 ASP A O 1
ATOM 759 N N . GLN A 1 100 ? -2.133 15.958 2.440 1.00 91.38 100 GLN A N 1
ATOM 760 C CA . GLN A 1 100 ? -3.178 15.074 1.923 1.00 91.38 100 GLN A CA 1
ATOM 761 C C . GLN A 1 100 ? -3.630 14.056 2.982 1.00 91.38 100 GLN A C 1
ATOM 763 O O . GLN A 1 100 ? -4.298 14.403 3.955 1.00 91.38 100 GLN A O 1
ATOM 768 N N . TYR A 1 101 ? -3.257 12.785 2.818 1.00 97.25 101 TYR A N 1
ATOM 769 C CA . TYR A 1 101 ? -3.828 11.653 3.549 1.00 97.25 101 TYR A CA 1
ATOM 770 C C . TYR A 1 101 ? -2.837 10.978 4.496 1.00 97.25 101 TYR A C 1
ATOM 772 O O . TYR A 1 101 ? -3.033 9.838 4.926 1.00 97.25 101 TYR A O 1
ATOM 780 N N . ARG A 1 102 ? -1.750 11.667 4.849 1.00 96.12 102 ARG A N 1
ATOM 781 C CA . ARG A 1 102 ? -0.762 11.139 5.790 1.00 96.12 102 ARG A CA 1
ATOM 782 C C . ARG A 1 102 ? -1.400 10.819 7.137 1.00 96.12 102 ARG A C 1
ATOM 784 O O . ARG A 1 102 ? -2.021 11.662 7.783 1.00 96.12 102 ARG A O 1
ATOM 791 N N . LEU A 1 103 ? -1.115 9.611 7.607 1.00 95.88 103 LEU A N 1
ATOM 792 C CA . LEU A 1 103 ? -1.500 9.122 8.923 1.00 95.88 103 LEU A CA 1
ATOM 793 C C . LEU A 1 103 ? -0.253 8.769 9.731 1.00 95.88 103 LEU A C 1
ATOM 795 O O . LEU A 1 103 ? 0.663 8.093 9.250 1.00 95.88 103 LEU A O 1
ATOM 799 N N . LYS A 1 104 ? -0.196 9.199 10.991 1.00 93.12 104 LYS A N 1
ATOM 800 C CA . LYS A 1 104 ? 0.917 8.832 11.871 1.00 93.12 104 LYS A CA 1
ATOM 801 C C . LYS A 1 104 ? 0.935 7.323 12.089 1.00 93.12 104 LYS A C 1
ATOM 803 O O . LYS A 1 104 ? -0.094 6.665 12.229 1.00 93.12 104 LYS A O 1
ATOM 808 N N . GLY A 1 105 ? 2.137 6.755 12.123 1.00 89.81 105 GLY A N 1
ATOM 809 C CA . GLY A 1 105 ? 2.330 5.313 12.286 1.00 89.81 105 GLY A CA 1
ATOM 810 C C . GLY A 1 105 ? 2.107 4.497 11.008 1.00 89.81 105 GLY A C 1
ATOM 811 O O . GLY A 1 105 ? 2.614 3.375 10.932 1.00 89.81 105 GLY A O 1
ATOM 812 N N . LEU A 1 106 ? 1.470 5.055 9.974 1.00 94.12 106 LEU A N 1
ATOM 813 C CA . LEU A 1 106 ? 1.321 4.421 8.669 1.00 94.12 106 LEU A CA 1
ATOM 814 C C . LEU A 1 106 ? 2.557 4.708 7.802 1.00 94.12 106 LEU A C 1
ATOM 816 O O . LEU A 1 106 ? 2.643 5.716 7.112 1.00 94.12 106 LEU A O 1
ATOM 820 N N . GLY A 1 107 ? 3.559 3.833 7.900 1.00 93.81 107 GLY A N 1
ATOM 821 C CA . GLY A 1 107 ? 4.784 3.926 7.102 1.00 93.81 107 GLY A CA 1
ATOM 822 C C . GLY A 1 107 ? 4.672 3.223 5.740 1.00 93.81 107 GLY A C 1
ATOM 823 O O . GLY A 1 107 ? 3.749 2.422 5.546 1.00 93.81 107 GLY A O 1
ATOM 824 N N . PRO A 1 108 ? 5.649 3.436 4.835 1.00 94.56 108 PRO A N 1
ATOM 825 C CA . PRO A 1 108 ? 5.623 2.919 3.460 1.00 94.56 108 PRO A CA 1
ATOM 826 C C . PRO A 1 108 ? 5.438 1.417 3.340 1.00 94.56 108 PRO A C 1
ATOM 828 O O . PRO A 1 108 ? 4.661 0.964 2.508 1.00 94.56 108 PRO A O 1
ATOM 831 N N . ALA A 1 109 ? 6.044 0.646 4.241 1.00 93.19 109 ALA A N 1
ATOM 832 C CA . ALA A 1 109 ? 5.890 -0.805 4.266 1.00 93.19 109 ALA A CA 1
ATOM 833 C C . ALA A 1 109 ? 4.430 -1.274 4.395 1.00 93.19 109 ALA A C 1
ATOM 835 O O . ALA A 1 109 ? 4.119 -2.386 3.979 1.00 93.19 109 ALA A O 1
ATOM 836 N N . PHE A 1 110 ? 3.546 -0.471 4.996 1.00 94.75 110 PHE A N 1
ATOM 837 C CA . PHE A 1 110 ? 2.129 -0.810 5.147 1.00 94.75 110 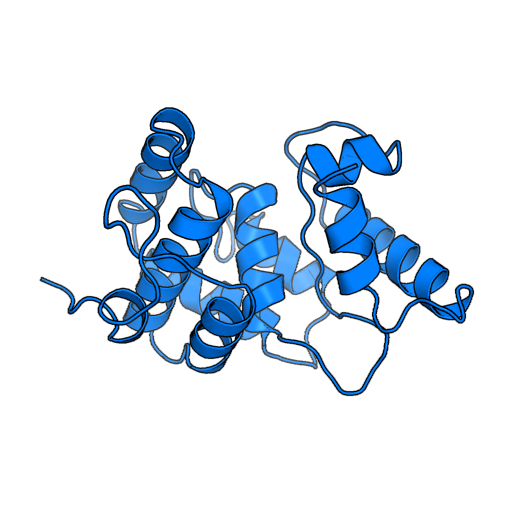PHE A CA 1
ATOM 838 C C . PHE A 1 110 ? 1.243 -0.065 4.161 1.00 94.75 110 PHE A C 1
ATOM 840 O O . PHE A 1 110 ? 0.356 -0.694 3.594 1.00 94.75 110 PHE A O 1
ATOM 847 N N . PHE A 1 111 ? 1.472 1.226 3.898 1.00 96.94 111 PHE A N 1
ATOM 848 C CA . PHE A 1 111 ? 0.616 1.896 2.920 1.00 96.94 111 PHE A CA 1
ATOM 849 C C . PHE A 1 111 ? 0.853 1.379 1.499 1.00 96.94 111 PHE A C 1
ATOM 851 O O . PHE A 1 111 ? -0.114 1.264 0.766 1.00 96.94 111 PHE A O 1
ATOM 858 N N . THR A 1 112 ? 2.064 0.946 1.117 1.00 97.62 112 THR A N 1
ATOM 859 C CA . THR A 1 112 ? 2.263 0.300 -0.201 1.00 97.62 112 THR A CA 1
ATOM 860 C C . THR A 1 112 ? 1.495 -1.015 -0.326 1.00 97.62 112 THR A C 1
ATOM 862 O O . THR A 1 112 ? 1.055 -1.350 -1.419 1.00 97.62 112 THR A O 1
ATOM 865 N N . LYS A 1 113 ? 1.242 -1.721 0.789 1.00 97.81 113 LYS A N 1
ATOM 866 C CA . LYS A 1 113 ? 0.329 -2.875 0.816 1.00 97.81 113 LYS A CA 1
ATOM 867 C C . LYS A 1 113 ? -1.117 -2.443 0.563 1.00 97.81 113 LYS A C 1
ATOM 869 O O . LYS A 1 113 ? -1.799 -3.103 -0.209 1.00 97.81 113 LYS A O 1
ATOM 874 N N . LEU A 1 114 ? -1.566 -1.327 1.150 1.00 98.38 114 LEU A N 1
ATOM 875 C CA . LEU A 1 114 ? -2.889 -0.761 0.845 1.00 98.38 114 LEU A CA 1
ATOM 876 C C . LEU A 1 114 ? -3.006 -0.413 -0.641 1.00 98.38 114 LEU A C 1
ATOM 878 O O . LEU A 1 114 ? -3.967 -0.836 -1.270 1.00 98.38 114 LEU A O 1
ATOM 882 N N . LEU A 1 115 ? -2.014 0.293 -1.200 1.00 98.44 115 LEU A N 1
ATOM 883 C CA . LEU A 1 115 ? -1.996 0.673 -2.617 1.00 98.44 115 LEU A CA 1
ATOM 884 C C . LEU A 1 115 ? -2.059 -0.564 -3.526 1.00 98.44 115 LEU A C 1
ATOM 886 O O . LEU A 1 115 ? -2.891 -0.633 -4.424 1.00 98.44 115 LEU A O 1
ATOM 890 N N . TYR A 1 116 ? -1.213 -1.560 -3.249 1.00 98.00 116 TYR A N 1
ATOM 891 C CA . TYR A 1 116 ? -1.131 -2.808 -4.005 1.00 98.00 116 TYR A CA 1
ATOM 892 C C . TYR A 1 116 ? -2.451 -3.587 -4.010 1.00 98.00 116 TYR A C 1
ATOM 894 O O . TYR A 1 116 ? -2.981 -3.907 -5.073 1.00 98.00 116 TYR A O 1
ATOM 902 N N . PHE A 1 117 ? -3.004 -3.873 -2.828 1.00 98.00 117 PHE A N 1
ATOM 903 C CA . PHE A 1 117 ? -4.219 -4.679 -2.721 1.00 98.00 117 PHE A CA 1
ATOM 904 C C . PHE A 1 117 ? -5.479 -3.919 -3.161 1.00 98.00 117 PHE A C 1
ATOM 906 O O . PHE A 1 117 ? -6.432 -4.553 -3.604 1.00 98.00 117 PHE A O 1
ATOM 913 N N . ALA A 1 118 ? -5.498 -2.585 -3.063 1.00 98.00 118 ALA A N 1
ATOM 914 C CA . ALA A 1 118 ? -6.611 -1.771 -3.545 1.00 98.00 118 ALA A CA 1
ATOM 915 C C . ALA A 1 118 ? -6.660 -1.686 -5.072 1.00 98.00 118 ALA A C 1
ATOM 917 O O . ALA A 1 118 ? -7.737 -1.809 -5.648 1.00 98.00 118 ALA A O 1
ATOM 918 N N . ALA A 1 119 ? -5.507 -1.479 -5.714 1.00 96.50 119 ALA A N 1
ATOM 919 C CA . ALA A 1 119 ? -5.423 -1.378 -7.167 1.00 96.50 119 ALA A CA 1
ATOM 920 C C . ALA A 1 119 ? -5.718 -2.713 -7.859 1.00 96.50 119 ALA A C 1
ATOM 922 O O . ALA A 1 119 ? -6.326 -2.731 -8.925 1.00 96.50 119 ALA A O 1
ATOM 923 N N . GLY A 1 120 ? -5.320 -3.825 -7.232 1.00 93.31 120 GLY A N 1
ATOM 924 C CA . GLY A 1 120 ? -5.530 -5.157 -7.785 1.00 93.31 120 GLY A CA 1
ATOM 925 C C . GLY A 1 120 ? -4.658 -5.454 -9.011 1.00 93.31 120 GLY A C 1
ATOM 926 O O . GLY A 1 120 ? -4.003 -4.563 -9.562 1.00 93.31 120 GLY A O 1
ATOM 927 N N . PRO A 1 121 ? -4.591 -6.727 -9.432 1.00 90.00 121 PRO A N 1
ATOM 928 C CA . PRO A 1 121 ? -3.984 -7.088 -10.702 1.00 90.00 121 PRO A CA 1
ATOM 929 C C . PRO A 1 121 ? -4.853 -6.619 -11.874 1.00 90.00 121 PRO A C 1
ATOM 931 O O . PRO A 1 121 ? -6.073 -6.522 -11.765 1.00 90.00 121 PRO A O 1
ATOM 934 N N . THR A 1 122 ? -4.206 -6.373 -13.010 1.00 86.31 122 THR A N 1
ATOM 935 C CA . THR A 1 122 ? -4.868 -6.149 -14.304 1.00 86.31 122 THR A CA 1
ATOM 936 C C . THR A 1 122 ? -4.490 -7.281 -15.260 1.00 86.31 122 THR A C 1
ATOM 938 O O . THR A 1 122 ? -3.677 -8.136 -14.903 1.00 86.31 122 THR A O 1
ATOM 941 N N . ASP A 1 123 ? -5.015 -7.267 -16.486 1.00 84.25 123 ASP A N 1
ATOM 942 C CA . ASP A 1 123 ? -4.602 -8.208 -17.542 1.00 84.25 123 ASP A CA 1
ATOM 943 C C . ASP A 1 123 ? -3.140 -7.998 -17.996 1.00 84.25 123 ASP A C 1
ATOM 945 O O . ASP A 1 123 ? -2.584 -8.799 -18.746 1.00 84.25 123 ASP A O 1
ATOM 949 N N . SER A 1 124 ? -2.491 -6.923 -17.538 1.00 87.56 124 SER A N 1
ATOM 950 C CA . SER A 1 124 ? -1.076 -6.663 -17.783 1.00 87.56 124 SER A CA 1
ATOM 951 C C . SER A 1 124 ? -0.170 -7.502 -16.879 1.00 87.56 124 SER A C 1
ATOM 953 O O . SER A 1 124 ? -0.421 -7.664 -15.683 1.00 87.56 124 SER A O 1
ATOM 955 N N . LYS A 1 125 ? 0.982 -7.924 -17.421 1.00 90.12 125 LYS A N 1
ATOM 956 C CA . LYS A 1 125 ? 2.099 -8.440 -16.610 1.00 90.12 125 LYS A CA 1
ATOM 957 C C . LYS A 1 125 ? 2.645 -7.391 -15.635 1.00 90.12 125 LYS A C 1
ATOM 959 O O . LYS A 1 125 ? 3.231 -7.749 -14.615 1.00 90.12 125 LYS A O 1
ATOM 964 N N . LYS A 1 126 ? 2.481 -6.102 -15.948 1.00 92.88 126 LYS A N 1
ATOM 965 C CA . LYS A 1 126 ? 2.954 -4.994 -15.116 1.00 92.88 126 LYS A CA 1
ATOM 966 C C . LYS A 1 126 ? 1.931 -4.646 -14.052 1.00 92.88 126 LYS A C 1
ATOM 968 O O . LYS A 1 126 ? 0.749 -4.466 -14.337 1.00 92.88 126 LYS A O 1
ATOM 973 N N . MET A 1 127 ? 2.421 -4.465 -12.835 1.00 93.88 127 MET A N 1
ATOM 974 C CA . MET A 1 127 ? 1.608 -3.990 -11.726 1.00 93.88 127 MET A CA 1
ATOM 975 C C . MET A 1 127 ? 1.802 -2.491 -11.549 1.00 93.88 127 MET A C 1
ATOM 977 O O . MET A 1 127 ? 2.932 -1.999 -11.528 1.00 93.88 127 MET A O 1
ATOM 981 N N . ARG A 1 128 ? 0.691 -1.766 -11.385 1.00 95.38 128 ARG A N 1
ATOM 982 C CA . ARG A 1 128 ? 0.719 -0.320 -11.120 1.00 95.38 128 ARG A CA 1
ATOM 983 C C . ARG A 1 128 ? 1.285 -0.012 -9.738 1.00 95.38 128 ARG A C 1
ATOM 985 O O . ARG A 1 128 ? 2.030 0.943 -9.571 1.00 95.38 128 ARG A O 1
ATOM 992 N N . HIS A 1 129 ? 0.967 -0.850 -8.762 1.00 97.12 129 HIS A N 1
ATOM 993 C CA . HIS A 1 129 ? 1.528 -0.785 -7.423 1.00 97.12 129 HIS A CA 1
ATOM 994 C C . HIS A 1 129 ? 2.180 -2.115 -7.086 1.00 97.12 129 HIS A C 1
ATOM 996 O O . HIS A 1 129 ? 1.675 -3.166 -7.459 1.00 97.12 129 HIS A O 1
ATOM 1002 N N . LEU A 1 130 ? 3.285 -2.067 -6.355 1.00 96.31 130 LEU A N 1
ATOM 1003 C CA . LEU A 1 130 ? 3.929 -3.217 -5.730 1.00 96.31 130 LEU A CA 1
ATOM 1004 C C . LEU A 1 130 ? 4.221 -2.869 -4.276 1.00 96.31 130 LEU A C 1
ATOM 1006 O O . LEU A 1 130 ? 4.345 -1.691 -3.911 1.00 96.31 130 LEU A O 1
ATOM 1010 N N . ILE A 1 131 ? 4.330 -3.895 -3.440 1.00 95.88 131 ILE A N 1
ATOM 1011 C CA . ILE A 1 131 ? 4.695 -3.715 -2.041 1.00 95.88 131 ILE A CA 1
ATOM 1012 C C . ILE A 1 131 ? 6.194 -3.406 -1.972 1.00 95.88 131 ILE A C 1
ATOM 1014 O O . ILE A 1 131 ? 7.003 -4.092 -2.591 1.00 95.88 131 ILE A O 1
ATOM 1018 N N . LEU A 1 132 ? 6.560 -2.387 -1.192 1.00 94.19 132 LEU A N 1
ATOM 1019 C CA . LEU A 1 132 ? 7.951 -2.072 -0.875 1.00 94.19 132 LEU A CA 1
ATOM 1020 C C . LEU A 1 132 ? 8.122 -2.054 0.640 1.00 94.19 132 LEU A C 1
ATOM 1022 O O . LEU A 1 132 ? 7.595 -1.183 1.337 1.00 94.19 132 LEU A O 1
ATOM 1026 N N . ASP A 1 133 ? 8.872 -3.020 1.159 1.00 91.69 133 ASP A N 1
ATOM 1027 C CA . ASP A 1 133 ? 9.337 -3.001 2.537 1.00 91.69 133 ASP A CA 1
ATOM 1028 C C . ASP A 1 133 ? 10.811 -3.384 2.652 1.00 91.69 133 ASP A C 1
ATOM 1030 O O . ASP A 1 133 ? 11.492 -3.620 1.659 1.00 91.69 133 ASP A O 1
ATOM 1034 N N . LYS A 1 134 ? 11.316 -3.401 3.888 1.00 89.50 134 LYS A N 1
ATOM 1035 C CA . LYS A 1 134 ? 12.730 -3.653 4.170 1.00 89.50 134 LYS A CA 1
ATOM 1036 C C . LYS A 1 134 ? 13.232 -4.991 3.632 1.00 89.50 134 LYS A C 1
ATOM 1038 O O . LYS A 1 134 ? 14.396 -5.067 3.266 1.00 89.50 134 LYS A O 1
ATOM 1043 N N . LYS A 1 135 ? 12.394 -6.033 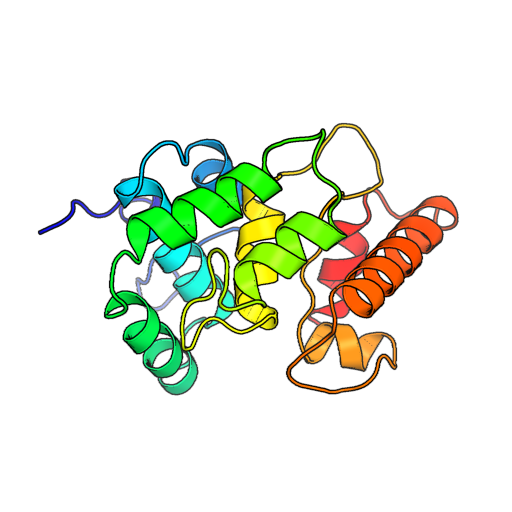3.601 1.00 88.69 135 LYS A N 1
ATOM 1044 C CA . LYS A 1 135 ? 12.809 -7.337 3.074 1.00 88.69 135 LYS A CA 1
ATOM 1045 C C . LYS A 1 135 ? 12.983 -7.261 1.567 1.00 88.69 135 LYS A C 1
ATOM 1047 O O . LYS A 1 135 ? 14.042 -7.617 1.075 1.00 88.69 135 LYS A O 1
ATOM 1052 N N . VAL A 1 136 ? 11.991 -6.709 0.870 1.00 90.75 136 VAL A N 1
ATOM 1053 C CA . VAL A 1 136 ? 12.062 -6.514 -0.585 1.00 90.75 136 VAL A CA 1
ATOM 1054 C C . VAL A 1 136 ? 13.248 -5.640 -0.967 1.00 90.75 136 VAL A C 1
ATOM 1056 O O . VAL A 1 136 ? 14.017 -6.004 -1.850 1.00 90.75 136 VAL A O 1
ATOM 1059 N N . ALA A 1 137 ? 13.420 -4.512 -0.272 1.00 91.81 137 ALA A N 1
ATOM 1060 C CA . ALA A 1 137 ? 14.534 -3.605 -0.503 1.00 91.81 137 ALA A CA 1
ATOM 1061 C C . ALA A 1 137 ? 15.882 -4.322 -0.331 1.00 91.81 137 ALA A C 1
ATOM 1063 O O . ALA A 1 137 ? 16.738 -4.220 -1.204 1.00 91.81 137 ALA A O 1
ATOM 1064 N N . ALA A 1 138 ? 16.046 -5.103 0.742 1.00 90.00 138 ALA A N 1
ATOM 1065 C CA . ALA A 1 138 ? 17.260 -5.880 0.973 1.00 90.00 138 ALA A CA 1
ATOM 1066 C C . ALA A 1 138 ? 17.512 -6.927 -0.128 1.00 90.00 138 ALA A C 1
ATOM 1068 O O . ALA A 1 138 ? 18.642 -7.037 -0.599 1.00 90.00 138 ALA A O 1
ATOM 1069 N N . SER A 1 139 ? 16.480 -7.647 -0.580 1.00 89.12 139 SER A N 1
ATOM 1070 C CA . SER A 1 139 ? 16.601 -8.708 -1.593 1.00 89.12 139 SER A CA 1
ATOM 1071 C C . SER A 1 139 ? 17.117 -8.218 -2.948 1.00 89.12 139 SER A C 1
ATOM 1073 O O . SER A 1 139 ? 17.758 -8.978 -3.666 1.00 89.12 139 SER A O 1
ATOM 1075 N N . ILE A 1 140 ? 16.878 -6.950 -3.296 1.00 87.75 140 ILE A N 1
ATOM 1076 C CA . ILE A 1 140 ? 17.346 -6.346 -4.558 1.00 87.75 140 ILE A CA 1
ATOM 1077 C C . ILE A 1 140 ? 18.504 -5.364 -4.355 1.00 87.75 140 ILE A C 1
ATOM 1079 O O . ILE A 1 140 ? 18.819 -4.587 -5.252 1.00 87.75 140 ILE A O 1
ATOM 1083 N N . SER A 1 141 ? 19.134 -5.369 -3.174 1.00 86.88 141 SER A N 1
ATOM 1084 C CA . SER A 1 141 ? 20.179 -4.401 -2.803 1.00 86.88 141 SER A CA 1
ATOM 1085 C C . SER A 1 141 ? 19.740 -2.932 -2.948 1.00 86.88 141 SER A C 1
ATOM 1087 O O . SER A 1 141 ? 20.564 -2.044 -3.166 1.00 86.88 141 SER A O 1
ATOM 1089 N N . TRP A 1 142 ? 18.438 -2.658 -2.807 1.00 86.69 142 TRP A N 1
ATOM 1090 C CA . TRP A 1 142 ? 17.905 -1.302 -2.696 1.00 86.69 142 TRP A CA 1
ATOM 1091 C C . TRP A 1 142 ? 18.297 -0.706 -1.337 1.00 86.69 142 TRP A C 1
ATOM 1093 O O . TRP A 1 142 ? 18.450 -1.455 -0.366 1.00 86.69 142 TRP A O 1
ATOM 1103 N N . PRO A 1 143 ? 18.402 0.628 -1.197 1.00 83.44 143 PRO A N 1
ATOM 1104 C CA . PRO A 1 143 ? 18.716 1.243 0.088 1.00 83.44 143 PRO A CA 1
ATOM 1105 C C . PRO A 1 143 ? 17.786 0.769 1.219 1.00 83.44 143 PRO A C 1
ATOM 1107 O O . PRO A 1 143 ? 16.578 1.041 1.198 1.00 83.44 143 PRO A O 1
ATOM 1110 N N . ASP A 1 144 ? 18.356 0.094 2.229 1.00 78.19 144 ASP A N 1
ATOM 1111 C CA . ASP A 1 144 ? 17.628 -0.380 3.415 1.00 78.19 144 ASP A CA 1
ATOM 1112 C C . ASP A 1 144 ? 17.304 0.787 4.353 1.00 78.19 144 ASP A C 1
ATOM 1114 O O . ASP A 1 144 ? 17.972 1.063 5.353 1.00 78.19 144 ASP A O 1
ATOM 1118 N N . LYS A 1 145 ? 16.228 1.492 4.023 1.00 85.19 145 LYS A N 1
ATOM 1119 C CA . LYS A 1 145 ? 15.677 2.565 4.844 1.00 85.19 145 LYS A CA 1
ATOM 1120 C C . LYS A 1 145 ? 14.220 2.313 5.186 1.00 85.19 145 LYS A C 1
ATOM 1122 O O . LYS A 1 145 ? 13.593 1.357 4.757 1.00 85.19 145 LYS A O 1
ATOM 1127 N N . THR A 1 146 ? 13.687 3.146 6.068 1.00 78.38 146 THR A N 1
ATOM 1128 C CA . THR A 1 146 ? 12.298 3.035 6.544 1.00 78.38 146 THR A CA 1
ATOM 1129 C C . THR A 1 146 ? 11.340 3.964 5.803 1.00 78.38 146 THR A C 1
ATOM 1131 O O . THR A 1 146 ? 10.128 3.814 5.945 1.00 78.38 146 THR A O 1
ATOM 1134 N N . TRP A 1 147 ? 11.875 4.912 5.026 1.00 88.94 147 TRP A N 1
ATOM 1135 C CA . TRP A 1 147 ? 11.119 5.931 4.305 1.00 88.94 147 TRP A CA 1
ATOM 1136 C C . TRP A 1 147 ? 11.726 6.194 2.925 1.00 88.94 147 TRP A C 1
ATOM 1138 O O . TRP A 1 147 ? 12.759 6.856 2.820 1.00 88.94 147 TRP A O 1
ATOM 1148 N N . TRP A 1 148 ? 11.063 5.708 1.876 1.00 93.81 148 TRP A N 1
ATOM 1149 C CA . TRP A 1 148 ? 11.384 6.030 0.482 1.00 93.81 148 TRP A CA 1
ATOM 1150 C C . TRP A 1 148 ? 10.627 7.282 0.021 1.00 93.81 148 TRP A C 1
ATOM 1152 O O . TRP A 1 148 ? 9.542 7.603 0.531 1.00 93.81 148 TRP A O 1
ATOM 1162 N N . THR A 1 149 ? 11.227 8.054 -0.877 1.00 94.88 149 THR A N 1
ATOM 1163 C CA . THR A 1 149 ? 10.572 9.176 -1.556 1.00 94.88 149 THR A CA 1
ATOM 1164 C C . THR A 1 149 ? 9.591 8.644 -2.609 1.00 94.88 149 THR A C 1
ATOM 1166 O O . THR A 1 149 ? 9.670 7.473 -2.978 1.00 94.88 149 THR A O 1
ATOM 1169 N N . PRO A 1 150 ? 8.646 9.470 -3.090 1.00 96.25 150 PRO A N 1
ATOM 1170 C CA . PRO A 1 150 ? 7.778 9.075 -4.197 1.00 96.25 150 PRO A CA 1
ATOM 1171 C C . PRO A 1 150 ? 8.571 8.658 -5.444 1.00 96.25 150 PRO A C 1
ATOM 1173 O O . PRO A 1 150 ? 8.275 7.627 -6.037 1.00 96.25 150 PRO A O 1
ATOM 1176 N N . SER A 1 151 ? 9.636 9.387 -5.779 1.00 96.38 151 SER A N 1
ATOM 1177 C CA . SER A 1 151 ? 10.473 9.079 -6.942 1.00 96.38 151 SER A CA 1
ATOM 1178 C C . SER A 1 151 ? 11.229 7.756 -6.784 1.00 96.38 151 SER A C 1
ATOM 1180 O O . SER A 1 151 ? 11.253 6.964 -7.714 1.00 96.38 151 SER A O 1
ATOM 1182 N N . GLU A 1 152 ? 11.735 7.439 -5.587 1.00 95.81 152 GLU A N 1
ATOM 1183 C CA . GLU A 1 152 ? 12.354 6.128 -5.320 1.00 95.81 152 GLU A CA 1
ATOM 1184 C C . GLU A 1 152 ? 11.347 4.977 -5.381 1.00 95.81 152 GLU A C 1
ATOM 1186 O O . GLU A 1 152 ? 11.700 3.859 -5.748 1.00 95.81 152 GLU A O 1
ATOM 1191 N N . TYR A 1 153 ? 10.090 5.229 -5.002 1.00 96.31 153 TYR A N 1
ATOM 1192 C CA . TYR A 1 153 ? 9.030 4.245 -5.183 1.00 96.31 153 TYR A CA 1
ATOM 1193 C C . TYR A 1 153 ? 8.732 4.024 -6.669 1.00 96.31 153 TYR A C 1
ATOM 1195 O O . TYR A 1 153 ? 8.602 2.876 -7.084 1.00 96.31 153 TYR A O 1
ATOM 1203 N N . ARG A 1 154 ? 8.687 5.089 -7.480 1.00 96.94 154 ARG A N 1
ATOM 1204 C CA . ARG A 1 154 ? 8.545 4.976 -8.938 1.00 96.94 154 ARG A CA 1
ATOM 1205 C C . ARG A 1 154 ? 9.692 4.174 -9.556 1.00 96.94 154 ARG A C 1
ATOM 1207 O O . ARG A 1 154 ? 9.426 3.225 -10.281 1.00 96.94 154 ARG A O 1
ATOM 1214 N N . GLU A 1 155 ? 10.938 4.502 -9.222 1.00 96.19 155 GLU A N 1
ATOM 1215 C CA . GLU A 1 155 ? 12.131 3.787 -9.704 1.00 96.19 155 GLU A CA 1
ATOM 1216 C C . GLU A 1 155 ? 12.088 2.295 -9.343 1.00 96.19 155 GLU A C 1
ATOM 1218 O O . GLU A 1 155 ? 12.413 1.439 -10.163 1.00 96.19 155 GLU A O 1
ATOM 1223 N N . TYR A 1 156 ? 11.624 1.966 -8.133 1.00 95.44 156 TYR A N 1
ATOM 1224 C CA . TYR A 1 156 ? 11.396 0.582 -7.725 1.00 95.44 156 TYR A CA 1
ATOM 1225 C C . TYR A 1 156 ? 10.343 -0.121 -8.600 1.00 95.44 156 TYR A C 1
ATOM 1227 O O . TYR A 1 156 ? 10.567 -1.246 -9.047 1.00 95.44 156 TYR A O 1
ATOM 1235 N N . LEU A 1 157 ? 9.205 0.527 -8.874 1.00 95.81 157 LEU A N 1
ATOM 1236 C CA . LEU A 1 157 ? 8.168 -0.040 -9.742 1.00 95.81 157 LEU A CA 1
ATOM 1237 C C . LEU A 1 157 ? 8.681 -0.257 -11.167 1.00 95.81 157 LEU A C 1
ATOM 1239 O O . LEU A 1 157 ? 8.442 -1.318 -11.740 1.00 95.81 157 LEU A O 1
ATOM 1243 N N . GLU A 1 158 ? 9.392 0.723 -11.724 1.00 95.50 158 GLU A N 1
ATOM 1244 C CA . GLU A 1 158 ? 10.017 0.638 -13.046 1.00 95.50 158 GLU A CA 1
ATOM 1245 C C . GLU A 1 158 ? 11.009 -0.523 -13.107 1.00 95.50 158 GLU A C 1
ATOM 1247 O O . GLU A 1 158 ? 10.949 -1.317 -14.040 1.00 95.50 158 GLU A O 1
ATOM 1252 N N . LEU A 1 159 ? 11.862 -0.686 -12.090 1.00 93.88 159 LEU A N 1
ATOM 1253 C CA . LEU A 1 159 ? 12.810 -1.794 -12.014 1.00 93.88 159 LEU A CA 1
ATOM 1254 C C . LEU A 1 159 ? 12.101 -3.152 -12.103 1.00 93.88 159 LEU A C 1
ATOM 1256 O O . LEU A 1 159 ? 12.416 -3.945 -12.987 1.00 93.88 159 LEU A O 1
ATOM 1260 N N . ILE A 1 160 ? 11.133 -3.427 -11.223 1.00 93.88 160 ILE A N 1
ATOM 1261 C CA . ILE A 1 160 ? 10.468 -4.741 -11.198 1.00 93.88 160 ILE A CA 1
ATOM 1262 C C . ILE A 1 160 ? 9.620 -4.961 -12.461 1.00 93.88 160 ILE A C 1
ATOM 1264 O O . ILE A 1 160 ? 9.637 -6.052 -13.033 1.00 93.88 160 ILE A O 1
ATOM 1268 N N . ASN A 1 161 ? 8.920 -3.927 -12.938 1.00 94.25 161 ASN A N 1
ATOM 1269 C CA . ASN A 1 161 ? 8.127 -4.004 -14.167 1.00 94.25 161 ASN A CA 1
ATOM 1270 C C . ASN A 1 161 ? 8.990 -4.155 -15.429 1.00 94.25 161 ASN A C 1
ATOM 1272 O O . ASN A 1 161 ? 8.526 -4.748 -16.395 1.00 94.25 161 ASN A O 1
ATOM 1276 N N . ASN A 1 162 ? 10.226 -3.657 -15.443 1.00 92.75 162 ASN A N 1
ATOM 1277 C CA . ASN A 1 162 ? 11.157 -3.911 -16.541 1.00 92.75 162 ASN A CA 1
ATOM 1278 C C . ASN A 1 162 ? 11.714 -5.337 -16.460 1.00 92.75 162 ASN A C 1
ATOM 1280 O O . ASN A 1 162 ? 11.848 -6.000 -17.484 1.00 92.75 162 ASN A O 1
ATOM 1284 N N . VAL A 1 163 ? 11.998 -5.849 -15.258 1.00 91.44 163 VAL A N 1
ATOM 1285 C CA . VAL A 1 163 ? 12.478 -7.229 -15.080 1.00 91.44 163 VAL A CA 1
ATOM 1286 C C . VAL A 1 163 ? 11.436 -8.246 -15.555 1.00 91.44 163 VAL A C 1
ATOM 1288 O O . VAL A 1 163 ? 11.799 -9.172 -16.277 1.00 91.44 163 VAL A O 1
ATOM 1291 N N . VAL A 1 164 ? 10.145 -8.064 -15.235 1.00 91.62 164 VAL A N 1
ATOM 1292 C CA . VAL A 1 164 ? 9.090 -9.005 -15.672 1.00 91.62 164 VAL A CA 1
ATOM 1293 C C . VAL A 1 164 ? 8.953 -9.082 -17.197 1.00 91.62 164 VAL A C 1
ATOM 1295 O O . VAL A 1 164 ? 8.587 -10.126 -17.729 1.00 91.62 164 VAL A O 1
ATOM 1298 N N . GLU A 1 165 ? 9.254 -7.999 -17.920 1.00 86.94 165 GLU A N 1
ATOM 1299 C CA . GLU A 1 165 ? 9.226 -8.001 -19.389 1.00 86.94 165 GLU A CA 1
ATOM 1300 C C . GLU A 1 165 ? 10.330 -8.866 -19.996 1.00 86.94 165 GLU A C 1
ATOM 1302 O O . GLU A 1 165 ? 10.166 -9.387 -21.097 1.00 86.94 165 GLU A O 1
ATOM 1307 N N . HIS A 1 166 ? 11.434 -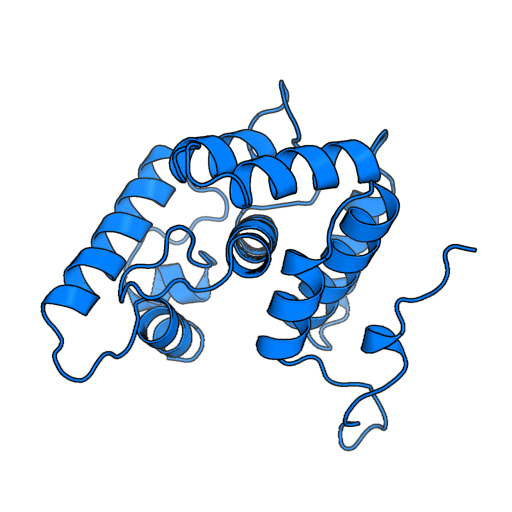9.038 -19.270 1.00 87.12 166 HIS A N 1
ATOM 1308 C CA . HIS A 1 166 ? 12.615 -9.763 -19.728 1.00 87.12 166 HIS A CA 1
ATOM 1309 C C . HIS A 1 166 ? 12.741 -11.167 -19.111 1.00 87.12 166 HIS A C 1
ATOM 1311 O O . HIS A 1 166 ? 13.664 -11.892 -19.475 1.00 87.12 166 HIS A O 1
ATOM 1317 N N . LEU A 1 167 ? 11.819 -11.567 -18.222 1.00 87.38 167 LEU A N 1
ATOM 1318 C CA . LEU A 1 167 ? 11.708 -12.925 -17.674 1.00 87.38 167 LEU A CA 1
ATOM 1319 C C . LEU A 1 167 ? 10.476 -13.644 -18.262 1.00 87.38 167 LEU A C 1
ATOM 1321 O O . LEU A 1 167 ? 9.352 -13.412 -17.803 1.00 87.38 167 LEU A O 1
ATOM 1325 N N . PRO A 1 168 ? 10.645 -14.535 -19.257 1.00 80.56 168 PRO A N 1
ATOM 1326 C CA . PRO A 1 168 ? 9.541 -15.287 -19.856 1.00 80.56 168 PRO A CA 1
ATOM 1327 C C . PRO A 1 168 ? 8.723 -16.104 -18.846 1.00 80.56 168 PRO A C 1
ATOM 1329 O O . PRO A 1 168 ? 7.505 -16.209 -18.987 1.00 80.56 168 PRO A O 1
ATOM 1332 N N . GLU A 1 169 ? 9.385 -16.651 -17.827 1.00 85.31 169 GLU A N 1
ATOM 1333 C CA . GLU A 1 169 ? 8.809 -17.461 -16.752 1.00 85.31 169 GLU A CA 1
ATOM 1334 C C . GLU A 1 169 ? 8.001 -16.650 -15.732 1.00 85.31 169 GLU A C 1
ATOM 1336 O O . GLU A 1 169 ? 7.223 -17.219 -14.967 1.00 85.31 169 GLU A O 1
ATOM 1341 N N . ALA A 1 170 ? 8.162 -15.325 -15.710 1.00 84.31 170 ALA A N 1
ATOM 1342 C CA . ALA A 1 170 ? 7.422 -14.473 -14.801 1.00 84.31 170 ALA A CA 1
ATOM 1343 C C . ALA A 1 170 ? 6.038 -14.149 -15.384 1.00 84.31 170 ALA A C 1
ATOM 1345 O O . ALA A 1 170 ? 5.895 -13.494 -16.425 1.00 84.31 170 ALA A O 1
ATOM 1346 N N . GLU A 1 171 ? 4.996 -14.607 -14.690 1.00 87.44 171 GLU A N 1
ATOM 1347 C CA . GLU A 1 171 ? 3.609 -1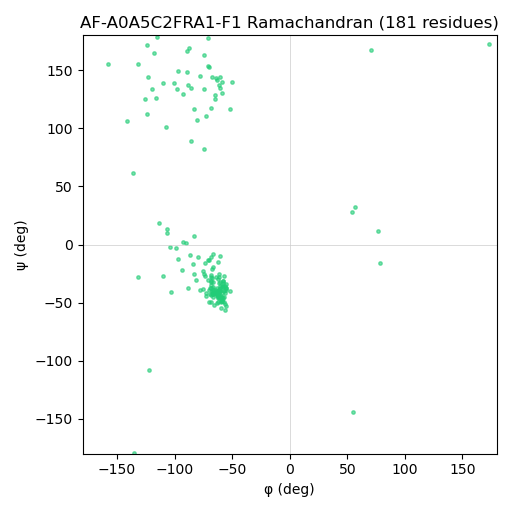4.333 -15.073 1.00 87.44 171 GLU A CA 1
ATOM 1348 C C . GLU A 1 171 ? 3.251 -12.855 -14.879 1.00 87.44 171 GLU A C 1
ATOM 1350 O O . GLU A 1 171 ? 2.618 -12.259 -15.748 1.00 87.44 171 GLU A O 1
ATOM 1355 N N . ARG A 1 172 ? 3.672 -12.252 -13.757 1.00 91.62 172 ARG A N 1
ATOM 1356 C CA . ARG A 1 172 ? 3.349 -10.869 -13.378 1.00 91.62 172 ARG A CA 1
ATOM 1357 C C . ARG A 1 172 ? 4.373 -10.305 -12.388 1.00 91.62 172 ARG A C 1
ATOM 1359 O O . ARG A 1 172 ? 5.017 -11.059 -11.657 1.00 91.62 172 ARG A O 1
ATOM 1366 N N . SER A 1 173 ? 4.522 -8.981 -12.340 1.00 92.06 173 SER A N 1
ATOM 1367 C CA . SER A 1 173 ? 5.508 -8.295 -11.489 1.00 92.06 173 SER A CA 1
ATOM 1368 C C . SER A 1 173 ? 5.368 -8.604 -9.998 1.00 92.06 173 SER A C 1
ATOM 1370 O O . SER A 1 173 ? 6.357 -8.627 -9.271 1.00 92.06 173 SER A O 1
ATOM 1372 N N . ASP A 1 174 ? 4.152 -8.854 -9.516 1.00 89.56 174 ASP A N 1
ATOM 1373 C CA . ASP A 1 174 ? 3.918 -9.206 -8.115 1.00 89.56 174 ASP A CA 1
ATOM 1374 C C . ASP A 1 174 ? 4.309 -10.649 -7.771 1.00 89.56 174 ASP A C 1
ATOM 1376 O O . ASP A 1 174 ? 4.615 -10.931 -6.616 1.00 89.56 174 ASP A O 1
ATOM 1380 N N . CYS A 1 175 ? 4.373 -11.558 -8.748 1.00 89.12 175 CYS A N 1
ATOM 1381 C CA . CYS A 1 175 ? 4.955 -12.883 -8.534 1.00 89.12 175 CYS A CA 1
ATOM 1382 C C . CYS A 1 175 ? 6.465 -12.781 -8.264 1.00 89.12 175 CYS A C 1
ATOM 1384 O O . CYS A 1 175 ? 6.974 -13.499 -7.404 1.00 89.12 175 CYS A O 1
ATOM 1386 N N . LEU A 1 176 ? 7.162 -11.852 -8.933 1.00 87.81 176 LEU A N 1
ATOM 1387 C CA . LEU A 1 176 ? 8.568 -11.541 -8.646 1.00 87.81 176 LEU A CA 1
ATOM 1388 C C . LEU A 1 176 ? 8.721 -10.872 -7.272 1.00 87.81 176 LEU A C 1
ATOM 1390 O O . LEU A 1 176 ? 9.512 -11.332 -6.453 1.00 87.81 176 LEU A O 1
ATOM 1394 N N . GLU A 1 177 ? 7.926 -9.838 -6.972 1.00 88.44 177 GLU A 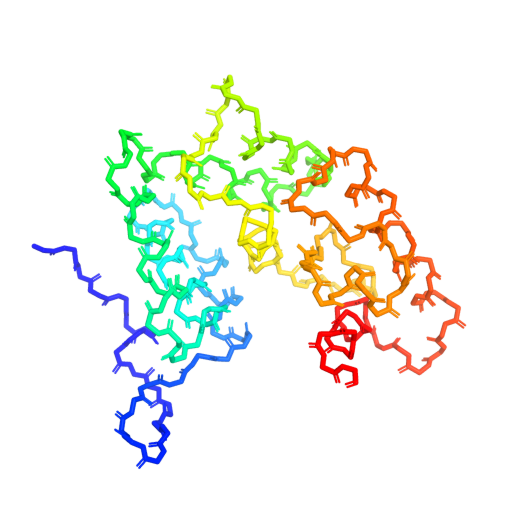N 1
ATOM 1395 C CA . GLU A 1 177 ? 7.914 -9.185 -5.648 1.00 88.44 177 GLU A CA 1
ATOM 1396 C C . GLU A 1 177 ? 7.656 -10.180 -4.508 1.00 88.44 177 GLU A C 1
ATOM 1398 O O . GLU A 1 177 ? 8.317 -10.115 -3.470 1.00 88.44 177 GLU A O 1
ATOM 1403 N N . MET A 1 178 ? 6.761 -11.149 -4.705 1.00 84.12 178 MET A N 1
ATOM 1404 C CA . MET A 1 178 ? 6.481 -12.184 -3.712 1.00 84.12 178 MET A CA 1
ATOM 1405 C C . MET A 1 178 ? 7.702 -13.069 -3.415 1.00 84.12 178 MET A C 1
ATOM 1407 O O . MET A 1 178 ? 7.918 -13.423 -2.255 1.00 84.12 178 MET A O 1
ATOM 1411 N N . GLN A 1 179 ? 8.519 -13.398 -4.419 1.00 83.31 179 GLN A N 1
ATOM 1412 C CA . GLN A 1 179 ? 9.770 -14.139 -4.210 1.00 83.31 179 GLN A CA 1
ATOM 1413 C C . GLN A 1 179 ? 10.784 -13.302 -3.417 1.00 83.31 179 GLN A C 1
ATOM 1415 O O . GLN A 1 179 ? 11.431 -13.811 -2.506 1.00 83.31 179 GLN A O 1
ATOM 1420 N N . LEU A 1 180 ? 10.848 -11.990 -3.671 1.00 80.50 180 LEU A N 1
ATOM 1421 C CA . LEU A 1 180 ? 11.727 -11.063 -2.944 1.00 80.50 180 LEU A CA 1
ATOM 1422 C C . LEU A 1 180 ? 11.332 -10.877 -1.469 1.00 80.50 180 LEU A C 1
ATOM 1424 O O . LEU A 1 180 ? 12.157 -10.461 -0.654 1.00 80.50 180 LEU A O 1
ATOM 1428 N N . PHE A 1 181 ? 10.080 -11.167 -1.110 1.00 70.94 181 PHE A N 1
ATOM 1429 C CA . PHE A 1 181 ? 9.560 -11.088 0.258 1.00 70.94 181 PHE A CA 1
ATOM 1430 C C . PHE A 1 181 ? 10.024 -12.221 1.179 1.00 70.94 181 PHE A C 1
ATOM 1432 O O . PHE A 1 181 ? 10.038 -12.065 2.411 1.00 70.94 181 PHE A O 1
ATOM 1439 N N . ASN A 1 182 ? 10.359 -13.364 0.589 1.00 64.81 182 ASN A N 1
ATOM 1440 C CA . ASN A 1 182 ? 10.783 -14.569 1.283 1.00 64.81 182 ASN A CA 1
ATOM 1441 C C . ASN A 1 182 ? 12.004 -15.183 0.572 1.00 64.81 182 ASN A C 1
ATOM 1443 O O . ASN A 1 182 ? 11.883 -16.296 0.055 1.00 64.81 182 ASN A O 1
ATOM 1447 N N . PRO A 1 183 ? 13.120 -14.426 0.507 1.00 49.53 183 PRO A N 1
ATOM 1448 C CA . PRO A 1 183 ? 14.329 -14.826 -0.205 1.00 49.53 183 PRO A CA 1
ATOM 1449 C C . PRO A 1 183 ? 15.012 -16.033 0.446 1.00 49.53 183 PRO A C 1
ATOM 1451 O O . PRO A 1 183 ? 14.857 -16.220 1.680 1.00 49.53 183 PRO A O 1
#

Solvent-accessible surface area (backbone atoms only — not comparable to full-atom values): 10164 Å² total; per-residue (Å²): 128,85,80,78,55,65,76,81,74,53,64,61,56,48,101,84,70,45,74,59,74,54,72,67,55,44,31,57,45,29,64,66,49,83,43,35,66,42,24,46,53,42,50,51,52,53,47,49,54,74,37,53,91,40,65,70,52,49,60,52,53,53,64,31,75,70,44,86,62,42,27,56,27,43,29,53,33,38,50,38,31,50,38,87,88,49,55,56,38,55,30,51,36,28,40,70,38,83,91,65,29,42,48,66,69,55,43,49,58,54,49,26,43,49,31,24,29,25,42,46,86,62,98,52,46,54,52,80,50,62,68,50,39,57,54,37,27,51,66,69,72,40,84,79,60,81,73,79,54,40,66,57,51,41,54,51,47,50,51,46,40,52,48,34,75,74,34,90,88,46,77,30,26,60,62,55,49,54,48,32,63,67,114

Secondary structure (DSSP, 8-state):
-PPPPGGGTSS-B-TTSPBP--HHHHHHHHHT--SHHHHHHHHHHHHHHHHTT-HHHHHTTGGGGGSTTHHHHHHHHHHHHH-TTS-HHHHHHHHHSTTTT--TT--HHHHHHHHHHHH---SSSS-S-----HHHHHHTT----S---HHHHHHHHHHHHHHHHH-TT-S-HHHHHHHHH--

Radius of gyration: 15.86 Å; Cα contacts (8 Å, |Δi|>4): 252; chains: 1; bounding box: 39×43×39 Å